Protein AF-Q8NRZ0-F1 (afdb_monomer)

Structure (mmCIF, N/CA/C/O backbone):
data_AF-Q8NRZ0-F1
#
_entry.id   AF-Q8NRZ0-F1
#
loop_
_atom_site.group_PDB
_atom_site.id
_atom_site.type_symbol
_atom_site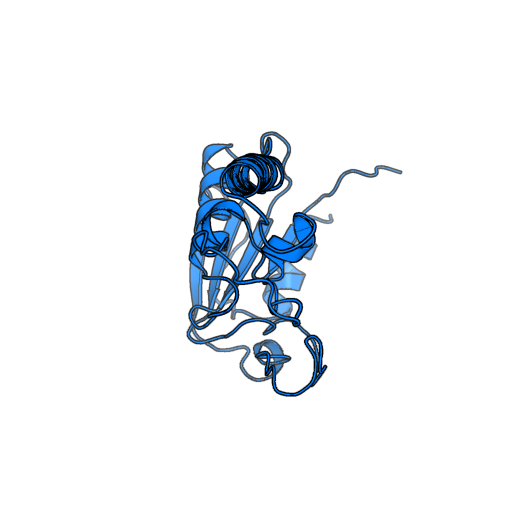.label_atom_id
_atom_site.label_alt_id
_atom_site.label_comp_id
_atom_site.label_asym_id
_atom_site.label_entity_id
_atom_site.label_seq_id
_atom_site.pdbx_PDB_ins_code
_atom_site.Cartn_x
_atom_site.Cartn_y
_atom_site.Cartn_z
_atom_site.occupancy
_atom_site.B_iso_or_equiv
_atom_site.auth_seq_id
_atom_site.auth_comp_id
_atom_site.auth_asym_id
_atom_site.auth_atom_id
_atom_site.pdbx_PDB_model_num
ATOM 1 N N . MET A 1 1 ? -30.022 -6.646 -2.803 1.00 60.62 1 MET A N 1
ATOM 2 C CA . MET A 1 1 ? -28.696 -6.758 -2.155 1.00 60.62 1 MET A CA 1
ATOM 3 C C . MET A 1 1 ? -27.798 -5.701 -2.774 1.00 60.62 1 MET A C 1
ATOM 5 O O . MET A 1 1 ? -27.914 -5.482 -3.971 1.00 60.62 1 MET A O 1
ATOM 9 N N . SER A 1 2 ? -27.004 -4.994 -1.972 1.00 84.31 2 SER A N 1
ATOM 10 C CA . SER A 1 2 ? -26.076 -3.958 -2.448 1.00 84.31 2 SER A CA 1
ATOM 11 C C . SER A 1 2 ? -24.725 -4.587 -2.794 1.00 84.31 2 SER A C 1
ATOM 13 O O . SER A 1 2 ? -24.283 -5.469 -2.063 1.00 84.31 2 SER A O 1
ATOM 15 N N . SER A 1 3 ? -24.072 -4.133 -3.866 1.00 88.81 3 SER A N 1
ATOM 16 C CA . SER A 1 3 ? -22.692 -4.502 -4.223 1.00 88.81 3 SER A CA 1
ATOM 17 C C . SER A 1 3 ? -21.653 -3.478 -3.742 1.00 88.81 3 SER A C 1
ATOM 19 O O . SER A 1 3 ? -20.486 -3.563 -4.115 1.00 88.81 3 SER A O 1
ATOM 21 N N . HIS A 1 4 ? -22.058 -2.487 -2.941 1.00 91.81 4 HIS A N 1
ATOM 22 C CA . HIS A 1 4 ? -21.137 -1.478 -2.422 1.00 91.81 4 HIS A CA 1
ATOM 23 C C . HIS A 1 4 ? -20.169 -2.074 -1.393 1.00 91.81 4 HIS A C 1
ATOM 25 O O . HIS A 1 4 ? -20.592 -2.667 -0.397 1.00 91.81 4 HIS A O 1
ATOM 31 N N . VAL A 1 5 ? -18.871 -1.845 -1.601 1.00 95.19 5 VAL A N 1
ATOM 32 C CA . VAL A 1 5 ? -17.819 -2.163 -0.627 1.00 95.19 5 VAL A CA 1
ATOM 33 C C . VAL A 1 5 ? -17.986 -1.269 0.602 1.00 95.19 5 VAL A C 1
ATOM 35 O O . VAL A 1 5 ? -18.112 -0.051 0.483 1.00 95.19 5 VAL A O 1
ATOM 38 N N . ARG A 1 6 ? -18.014 -1.873 1.795 1.00 96.50 6 ARG A N 1
ATOM 39 C CA . ARG A 1 6 ? -18.286 -1.173 3.065 1.00 96.50 6 ARG A CA 1
ATOM 40 C C . ARG A 1 6 ? -17.027 -0.715 3.797 1.00 96.50 6 ARG A C 1
ATOM 42 O O . ARG A 1 6 ? -17.090 0.273 4.515 1.00 96.50 6 ARG A O 1
ATOM 49 N N . CYS A 1 7 ? -15.922 -1.435 3.635 1.00 97.88 7 CYS A N 1
ATOM 50 C CA . CYS A 1 7 ? -14.597 -1.139 4.186 1.00 97.88 7 CYS A CA 1
ATOM 51 C C . CYS A 1 7 ? -13.547 -1.992 3.464 1.00 97.88 7 CYS A C 1
ATOM 53 O O . CYS A 1 7 ? -13.902 -2.989 2.830 1.00 97.88 7 CYS A O 1
ATOM 55 N N . VAL A 1 8 ? -12.280 -1.588 3.548 1.00 98.19 8 VAL A N 1
ATOM 56 C CA . VAL A 1 8 ? -11.140 -2.282 2.932 1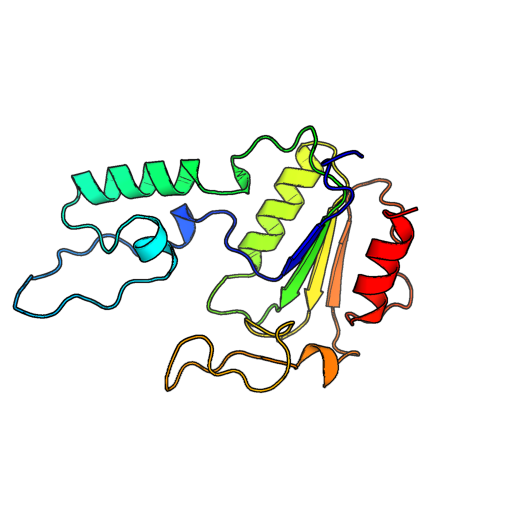.00 98.19 8 VAL A CA 1
ATOM 57 C C . VAL A 1 8 ? -10.039 -2.468 3.970 1.00 98.19 8 VAL A C 1
ATOM 59 O O . VAL A 1 8 ? -9.673 -1.514 4.655 1.00 98.19 8 VAL A O 1
ATOM 62 N N . MET A 1 9 ? -9.513 -3.688 4.066 1.00 97.75 9 MET A N 1
ATOM 63 C CA . MET A 1 9 ? -8.204 -3.943 4.661 1.00 97.75 9 MET A CA 1
ATOM 64 C C . MET A 1 9 ? -7.219 -4.148 3.506 1.00 97.75 9 MET A C 1
ATOM 66 O O . MET A 1 9 ? -7.452 -5.000 2.650 1.00 97.75 9 MET A O 1
ATOM 70 N N . GLU A 1 10 ? -6.187 -3.315 3.451 1.00 97.50 10 GLU A N 1
ATOM 71 C CA . GLU A 1 10 ? -5.148 -3.312 2.423 1.00 97.50 10 GLU A CA 1
ATOM 72 C C . GLU A 1 10 ? -3.803 -3.660 3.069 1.00 97.50 10 GLU A C 1
ATOM 74 O O . GLU A 1 10 ? -3.471 -3.150 4.143 1.00 97.50 10 GLU A O 1
ATOM 79 N N . GLY A 1 11 ? -3.056 -4.557 2.428 1.00 95.38 11 GLY A N 1
ATOM 80 C CA . GLY A 1 11 ? -1.748 -5.005 2.882 1.00 95.38 11 GLY A CA 1
ATOM 81 C C . GLY A 1 11 ? -0.713 -4.883 1.772 1.00 95.38 11 GLY A C 1
ATOM 82 O O . GLY A 1 11 ? -0.817 -5.602 0.781 1.00 95.38 11 GLY A O 1
ATOM 83 N N . TYR A 1 12 ? 0.285 -4.018 1.978 1.00 93.81 12 TYR A N 1
ATOM 84 C CA . TYR A 1 12 ? 1.519 -3.914 1.180 1.00 93.81 12 TYR A CA 1
ATOM 85 C C . TYR A 1 12 ? 1.378 -3.906 -0.358 1.00 93.81 12 TYR A C 1
ATOM 87 O O . TYR A 1 12 ? 2.221 -4.444 -1.077 1.00 93.81 12 TYR A O 1
ATOM 95 N N . GLY A 1 13 ? 0.335 -3.267 -0.889 1.00 94.38 13 GLY A N 1
ATOM 96 C CA . GLY A 1 13 ? 0.091 -3.139 -2.324 1.00 94.38 13 GLY A CA 1
ATOM 97 C C . GLY A 1 13 ? 0.871 -1.998 -3.005 1.00 94.38 13 GLY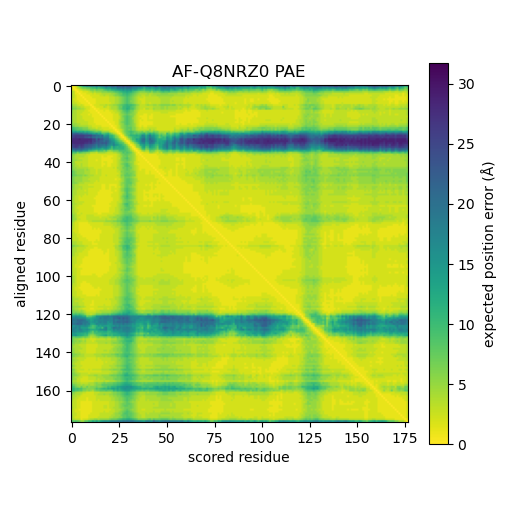 A C 1
ATOM 98 O O . GLY A 1 13 ? 1.096 -0.948 -2.398 1.00 94.38 13 GLY A O 1
ATOM 99 N N . PRO A 1 14 ? 1.245 -2.145 -4.292 1.00 97.06 14 PRO A N 1
ATOM 100 C CA . PRO A 1 14 ? 1.685 -1.040 -5.148 1.00 97.06 14 PRO A CA 1
ATOM 101 C C . PRO A 1 14 ? 0.595 0.025 -5.335 1.00 97.06 14 PRO A C 1
ATOM 103 O O . PRO A 1 14 ? -0.528 -0.299 -5.721 1.00 97.06 14 PRO A O 1
ATOM 106 N N . THR A 1 15 ? 0.911 1.304 -5.109 1.00 98.06 15 THR A N 1
ATOM 107 C CA . THR A 1 15 ? -0.080 2.401 -5.202 1.00 98.06 15 THR A CA 1
ATOM 108 C C . THR A 1 15 ? 0.323 3.510 -6.181 1.00 98.06 15 THR A C 1
ATOM 110 O O . THR A 1 15 ? -0.549 4.183 -6.725 1.00 98.06 15 THR A O 1
ATOM 113 N N . GLN A 1 16 ? 1.627 3.648 -6.427 1.00 98.12 16 GLN A N 1
ATOM 114 C CA . GLN A 1 16 ? 2.333 4.471 -7.412 1.00 98.12 16 GLN A CA 1
ATOM 115 C C . GLN A 1 16 ? 3.211 3.538 -8.262 1.00 98.12 16 GLN A C 1
ATOM 117 O O . GLN A 1 16 ? 4.434 3.483 -8.096 1.00 98.12 16 GLN A O 1
ATOM 122 N N . ILE A 1 17 ? 2.573 2.749 -9.123 1.00 97.94 17 ILE A N 1
ATOM 123 C CA . ILE A 1 17 ? 3.181 1.743 -10.003 1.00 97.94 17 ILE A CA 1
ATOM 124 C C . ILE A 1 17 ? 4.276 2.375 -10.867 1.00 97.94 17 ILE A C 1
ATOM 126 O O . ILE A 1 17 ? 5.344 1.793 -11.041 1.00 97.94 17 ILE A O 1
ATOM 130 N N . GLU A 1 18 ? 4.070 3.608 -11.332 1.00 97.31 18 GLU A N 1
ATOM 131 C CA . GLU A 1 18 ? 5.038 4.340 -12.149 1.00 97.31 18 GLU A CA 1
ATOM 132 C C . GLU A 1 18 ? 6.384 4.551 -11.440 1.00 97.31 18 GLU A C 1
ATOM 134 O O . GLU A 1 18 ? 7.414 4.679 -12.096 1.00 97.31 18 GLU A O 1
ATOM 139 N N . LYS A 1 19 ? 6.395 4.555 -10.100 1.00 96.94 19 LYS A N 1
ATOM 140 C CA . LYS A 1 19 ? 7.612 4.705 -9.287 1.00 96.94 19 LYS A CA 1
ATOM 141 C C . LYS A 1 19 ? 8.327 3.389 -9.005 1.00 96.94 19 LYS A C 1
ATOM 143 O O . LYS A 1 19 ? 9.441 3.417 -8.488 1.00 96.94 19 LYS A O 1
ATOM 148 N N . LEU A 1 20 ? 7.682 2.263 -9.287 1.00 96.06 20 LEU A N 1
ATOM 149 C CA . LEU A 1 20 ? 8.246 0.927 -9.101 1.00 96.06 20 LEU A CA 1
ATOM 150 C C . LEU A 1 20 ? 8.862 0.380 -10.391 1.00 96.06 20 LEU A C 1
ATOM 152 O O . LEU A 1 20 ? 9.626 -0.581 -10.342 1.00 96.06 20 LEU A O 1
ATOM 156 N N . LEU A 1 21 ? 8.572 1.001 -11.539 1.00 94.69 21 LEU A N 1
ATOM 157 C CA . LEU A 1 21 ? 9.184 0.602 -12.796 1.00 94.69 21 LEU A CA 1
ATOM 158 C C . LEU A 1 21 ? 10.701 0.841 -12.768 1.00 94.69 21 LEU A C 1
ATOM 160 O O . LEU A 1 21 ? 11.156 1.925 -12.386 1.00 94.69 21 LEU A O 1
ATOM 164 N N . PRO A 1 22 ? 11.507 -0.146 -13.197 1.00 92.00 22 PRO A N 1
ATOM 165 C CA . PRO A 1 22 ? 12.935 0.057 -13.345 1.00 92.00 22 PRO A CA 1
ATOM 166 C C . PRO A 1 22 ? 13.204 1.050 -14.478 1.00 92.00 22 PRO A C 1
ATOM 168 O O . PRO A 1 22 ? 12.473 1.103 -15.468 1.00 92.00 22 PRO A O 1
ATOM 171 N N . ALA A 1 23 ? 14.304 1.795 -14.364 1.00 89.75 23 ALA A N 1
ATOM 172 C CA . ALA A 1 23 ? 14.746 2.676 -15.436 1.00 89.75 23 ALA A CA 1
ATOM 173 C C . ALA A 1 23 ? 14.936 1.892 -16.744 1.00 89.75 23 ALA A C 1
ATOM 175 O O . ALA A 1 23 ? 15.491 0.787 -16.747 1.00 89.75 23 ALA A O 1
ATOM 176 N N . TYR A 1 24 ? 14.521 2.491 -17.861 1.00 87.19 24 TYR A N 1
ATOM 177 C CA . TYR A 1 24 ? 14.744 1.900 -19.172 1.00 87.19 24 TYR A CA 1
ATOM 178 C C . TYR A 1 24 ? 16.240 1.680 -19.417 1.00 87.19 24 TYR A C 1
ATOM 180 O O . TYR A 1 24 ? 17.052 2.606 -19.356 1.00 87.19 24 TYR A O 1
ATOM 188 N N . THR A 1 25 ? 16.596 0.441 -19.738 1.00 80.50 25 THR A N 1
ATOM 189 C CA . THR A 1 25 ? 17.923 0.072 -20.225 1.00 80.50 25 THR A CA 1
ATOM 190 C C . THR A 1 25 ? 17.748 -0.621 -21.566 1.00 80.50 25 THR A C 1
ATOM 192 O O . THR A 1 25 ? 16.799 -1.383 -21.753 1.00 80.50 25 THR A O 1
ATOM 195 N N . GLN A 1 26 ? 18.630 -0.342 -22.532 1.00 68.88 26 GLN A N 1
ATOM 196 C CA . GLN A 1 26 ? 18.580 -1.063 -23.801 1.00 68.88 26 GLN A CA 1
ATOM 197 C C . GLN A 1 26 ? 18.873 -2.540 -23.543 1.00 68.88 26 GLN A C 1
ATOM 199 O O . GLN A 1 26 ? 20.004 -2.926 -23.243 1.00 68.88 26 GLN A O 1
ATOM 204 N N . VAL A 1 27 ? 17.837 -3.366 -23.655 1.00 62.62 27 VAL A N 1
ATOM 205 C CA . VAL A 1 27 ? 17.975 -4.814 -23.581 1.00 62.62 27 VAL A CA 1
ATOM 206 C C . VAL A 1 27 ? 18.649 -5.268 -24.874 1.00 62.62 27 VAL A C 1
ATOM 208 O O . VAL A 1 27 ? 18.049 -5.221 -25.946 1.00 62.62 27 VAL A O 1
ATOM 211 N N . ASN A 1 28 ? 19.905 -5.713 -24.791 1.00 55.56 28 ASN A N 1
ATOM 212 C CA . ASN A 1 28 ? 20.523 -6.462 -25.882 1.00 55.56 28 ASN A CA 1
ATOM 213 C C . ASN A 1 28 ? 19.765 -7.789 -26.014 1.00 55.56 28 ASN A C 1
ATOM 215 O O . ASN A 1 28 ? 19.976 -8.709 -25.226 1.00 55.56 28 ASN A O 1
ATOM 219 N N . THR A 1 29 ? 18.868 -7.887 -26.994 1.00 54.56 29 THR A N 1
ATOM 220 C CA . THR A 1 29 ? 18.018 -9.055 -27.279 1.00 54.56 29 THR A CA 1
ATOM 221 C C . THR A 1 29 ? 18.803 -10.214 -27.909 1.00 54.56 29 THR A C 1
ATOM 223 O O . THR A 1 29 ? 18.402 -10.809 -28.905 1.00 54.56 29 THR A O 1
ATOM 226 N N . ALA A 1 30 ? 19.934 -10.584 -27.309 1.00 47.84 30 ALA A N 1
ATOM 227 C CA . ALA A 1 30 ? 20.619 -11.835 -27.595 1.00 47.84 30 ALA A CA 1
ATOM 228 C C . ALA A 1 30 ? 20.076 -12.941 -26.668 1.00 47.84 30 ALA A C 1
ATOM 230 O O . ALA A 1 30 ? 20.694 -13.306 -25.673 1.00 47.84 30 ALA A O 1
ATOM 231 N N . GLY A 1 31 ? 18.899 -13.475 -27.005 1.00 50.53 31 GLY A N 1
ATOM 232 C CA . GLY A 1 31 ? 18.538 -14.867 -26.698 1.00 50.53 31 GLY A CA 1
ATOM 233 C C . GLY A 1 31 ? 17.849 -15.210 -25.371 1.00 50.53 31 GLY A C 1
ATOM 234 O O . GLY A 1 31 ? 17.383 -16.338 -25.269 1.00 50.53 31 GLY A O 1
ATOM 235 N N . ASN A 1 32 ? 17.699 -14.298 -24.404 1.00 56.53 32 ASN A N 1
ATOM 236 C CA . ASN A 1 32 ? 16.932 -14.557 -23.174 1.00 56.53 32 ASN A CA 1
ATOM 237 C C . ASN A 1 32 ? 15.855 -13.483 -22.960 1.00 56.53 32 ASN A C 1
ATOM 239 O O . ASN A 1 32 ? 16.159 -12.295 -23.050 1.00 56.53 32 ASN A O 1
ATOM 243 N N . ASN A 1 33 ? 14.621 -13.890 -22.631 1.00 56.22 33 ASN A N 1
ATOM 244 C CA . ASN A 1 33 ? 13.641 -12.966 -22.053 1.00 56.22 33 ASN A CA 1
ATOM 245 C C . ASN A 1 33 ? 14.202 -12.496 -20.701 1.00 56.22 33 ASN A C 1
ATOM 247 O O . ASN A 1 33 ? 14.451 -13.349 -19.843 1.00 56.22 33 ASN A O 1
ATOM 251 N N . PRO A 1 34 ? 14.462 -11.192 -20.501 1.00 62.03 34 PRO A N 1
ATOM 252 C CA . PRO A 1 34 ? 14.910 -10.705 -19.205 1.00 62.03 34 PRO A CA 1
ATOM 253 C C . PRO A 1 34 ? 13.838 -11.005 -18.152 1.00 62.03 34 PRO A C 1
ATOM 255 O O . PRO A 1 34 ? 12.646 -10.974 -18.454 1.00 62.03 34 PRO A O 1
ATOM 258 N N . ALA A 1 35 ? 14.264 -11.302 -16.923 1.00 74.69 35 ALA A N 1
ATOM 259 C CA . ALA A 1 35 ? 13.340 -11.369 -15.798 1.00 74.69 35 ALA A CA 1
ATOM 260 C C . ALA A 1 35 ? 12.662 -9.999 -15.642 1.00 74.69 35 ALA A C 1
ATOM 262 O O . ALA A 1 35 ? 13.347 -8.979 -15.554 1.00 74.69 35 ALA A O 1
ATOM 263 N N . THR A 1 36 ? 11.336 -9.990 -15.661 1.00 85.19 36 THR A N 1
ATOM 264 C CA . THR A 1 36 ? 10.494 -8.807 -15.491 1.00 85.19 36 THR A CA 1
ATOM 265 C C . THR A 1 36 ? 10.116 -8.627 -14.026 1.00 85.19 36 THR A C 1
ATOM 267 O O . THR A 1 36 ? 10.096 -9.586 -13.249 1.00 85.19 36 THR A O 1
ATOM 270 N N . THR A 1 37 ? 9.841 -7.387 -13.623 1.00 89.81 37 THR A N 1
ATOM 271 C CA . THR A 1 37 ? 9.194 -7.122 -12.329 1.00 89.81 37 THR A CA 1
ATOM 272 C C . THR A 1 37 ? 7.682 -7.365 -12.433 1.00 89.81 37 THR A C 1
ATOM 274 O O . THR A 1 37 ? 7.134 -7.292 -13.538 1.00 89.81 37 THR A O 1
ATOM 277 N N . PRO A 1 38 ? 6.973 -7.601 -11.312 1.00 91.44 38 PRO A N 1
ATOM 278 C CA . PRO A 1 38 ? 5.513 -7.726 -11.321 1.00 91.44 38 PRO A CA 1
ATOM 279 C C . PRO A 1 38 ? 4.797 -6.535 -11.980 1.00 91.44 38 PRO A C 1
ATOM 281 O O . PRO A 1 38 ? 3.799 -6.709 -12.677 1.00 91.44 38 PRO A O 1
ATOM 284 N N . GLU A 1 39 ? 5.320 -5.322 -11.809 1.00 94.12 39 GLU A N 1
ATOM 285 C CA . GLU A 1 39 ? 4.778 -4.106 -12.419 1.00 94.12 39 GLU A CA 1
ATOM 286 C C . GLU A 1 39 ? 5.017 -4.071 -13.926 1.00 94.12 39 GLU A C 1
ATOM 288 O O . GLU A 1 39 ? 4.147 -3.631 -14.669 1.00 94.12 39 GLU A O 1
ATOM 293 N N . GLN A 1 40 ? 6.159 -4.568 -14.406 1.00 93.69 40 GLN A N 1
ATOM 294 C CA . GLN A 1 40 ? 6.375 -4.726 -15.843 1.00 93.69 40 GLN A CA 1
ATOM 295 C C . GLN A 1 40 ? 5.413 -5.762 -16.428 1.00 93.69 40 GLN A C 1
ATOM 297 O O . GLN A 1 40 ? 4.815 -5.505 -17.468 1.00 93.69 40 GLN A O 1
ATOM 302 N N . ASP A 1 41 ? 5.203 -6.894 -15.752 1.00 93.06 41 ASP A N 1
ATOM 303 C CA . ASP A 1 41 ? 4.260 -7.928 -16.199 1.00 93.06 41 ASP A CA 1
ATOM 304 C C . ASP A 1 41 ? 2.820 -7.409 -16.273 1.00 93.06 41 ASP A C 1
ATOM 306 O O . ASP A 1 41 ? 2.124 -7.671 -17.257 1.00 93.06 41 ASP A O 1
ATOM 310 N N . LEU A 1 42 ? 2.396 -6.601 -15.295 1.00 94.19 42 LEU A N 1
ATOM 311 C CA . LEU A 1 42 ? 1.108 -5.899 -15.328 1.00 94.19 42 LEU A CA 1
ATOM 312 C C . LEU A 1 42 ? 0.948 -5.040 -16.596 1.00 94.19 42 LEU A C 1
ATOM 314 O O . LEU A 1 42 ? -0.153 -4.926 -17.132 1.00 94.19 42 LEU A O 1
ATOM 318 N N . LEU A 1 43 ? 2.045 -4.462 -17.089 1.00 94.62 43 LEU A N 1
ATOM 319 C CA . LEU A 1 43 ? 2.091 -3.572 -18.253 1.00 94.62 43 LEU A CA 1
ATOM 320 C C . LEU A 1 43 ? 2.481 -4.289 -19.558 1.00 94.62 43 LEU A C 1
ATOM 322 O O . LEU A 1 43 ? 2.814 -3.636 -20.553 1.00 94.62 43 LEU A O 1
ATOM 326 N N . GLY A 1 44 ? 2.438 -5.625 -19.572 1.00 92.19 44 GLY A N 1
ATOM 327 C CA . GLY A 1 44 ? 2.697 -6.442 -20.760 1.00 92.19 44 GLY A CA 1
ATOM 328 C C . GLY A 1 44 ? 4.161 -6.840 -20.983 1.00 92.19 44 GLY A C 1
ATOM 329 O O . GLY A 1 44 ? 4.498 -7.288 -22.078 1.00 92.19 44 GLY A O 1
ATOM 330 N N . GLY A 1 45 ? 5.021 -6.704 -19.971 1.00 91.69 45 GLY A N 1
ATOM 331 C CA . GLY A 1 45 ? 6.424 -7.127 -19.965 1.00 91.69 45 GLY A CA 1
ATOM 332 C C . GLY A 1 45 ? 7.425 -5.965 -19.946 1.00 91.69 45 GLY A C 1
ATOM 333 O O . GLY A 1 45 ? 7.070 -4.805 -19.753 1.00 91.69 45 GLY A O 1
ATOM 334 N N . ALA A 1 46 ? 8.712 -6.266 -20.137 1.00 90.94 46 ALA A N 1
ATOM 335 C CA . ALA A 1 46 ? 9.758 -5.243 -20.186 1.00 90.94 46 ALA A CA 1
ATOM 336 C C . ALA A 1 46 ? 9.606 -4.330 -21.415 1.00 90.94 46 ALA A C 1
ATOM 338 O O . ALA A 1 46 ? 9.305 -4.799 -22.515 1.00 90.94 46 ALA A O 1
ATOM 339 N N . ALA A 1 47 ? 9.896 -3.039 -21.244 1.00 90.69 47 ALA A N 1
ATOM 340 C CA . ALA A 1 47 ? 9.916 -2.093 -22.350 1.00 90.69 47 ALA A CA 1
ATOM 341 C C . ALA A 1 47 ? 10.911 -2.514 -23.446 1.00 90.69 47 ALA A C 1
ATOM 343 O O . ALA A 1 47 ? 12.082 -2.795 -23.186 1.00 90.69 47 ALA A O 1
ATOM 344 N N . THR A 1 48 ? 10.453 -2.493 -24.693 1.00 90.50 48 THR A N 1
ATOM 345 C CA . THR A 1 48 ? 11.236 -2.910 -25.872 1.00 90.50 48 THR A CA 1
ATOM 346 C C . THR A 1 48 ? 11.916 -1.743 -26.592 1.00 90.50 48 THR A C 1
ATOM 348 O O . THR A 1 48 ? 12.863 -1.937 -27.353 1.00 90.50 48 THR A O 1
ATOM 351 N N . SER A 1 49 ? 11.472 -0.516 -26.329 1.00 91.38 49 SER A N 1
ATOM 352 C CA . SER A 1 49 ? 12.004 0.729 -26.885 1.00 91.38 49 SER A CA 1
ATOM 353 C C . SER A 1 49 ? 11.761 1.889 -25.906 1.00 91.38 49 SER A C 1
ATOM 355 O O . SER A 1 49 ? 10.922 1.747 -25.012 1.00 91.38 49 SER A O 1
ATOM 357 N N . PRO A 1 50 ? 12.437 3.045 -26.067 1.00 93.44 50 PRO A N 1
ATOM 358 C CA . PRO A 1 50 ? 12.140 4.237 -25.270 1.00 93.44 50 PRO A CA 1
ATOM 359 C C . PRO A 1 50 ? 10.677 4.689 -25.395 1.00 93.44 50 PRO A C 1
ATOM 361 O O . PRO A 1 50 ? 10.028 4.948 -24.393 1.00 93.44 50 PRO A O 1
ATOM 364 N N . GLU A 1 51 ? 10.126 4.690 -26.612 1.00 95.69 51 GLU A N 1
ATOM 365 C CA . GLU A 1 51 ? 8.723 5.057 -26.857 1.00 95.69 51 GLU A CA 1
ATOM 366 C C . GLU A 1 51 ? 7.746 4.097 -26.160 1.00 95.69 51 GLU A C 1
ATOM 368 O O . GLU A 1 51 ? 6.751 4.512 -25.572 1.00 95.69 51 GLU A O 1
ATOM 373 N N . ASN A 1 52 ? 8.041 2.793 -26.171 1.00 94.06 52 ASN A N 1
ATOM 374 C CA . ASN A 1 52 ? 7.236 1.818 -25.445 1.00 94.06 52 ASN A CA 1
ATOM 375 C C . ASN A 1 52 ? 7.333 2.013 -23.923 1.00 94.06 52 ASN A C 1
ATOM 377 O O . ASN A 1 52 ? 6.321 1.849 -23.247 1.00 94.06 52 ASN A O 1
ATOM 381 N N . TYR A 1 53 ? 8.500 2.398 -23.398 1.00 95.00 53 TYR A N 1
ATOM 382 C CA . TYR A 1 53 ? 8.663 2.741 -21.985 1.00 95.00 53 TYR A CA 1
ATOM 383 C C . TYR A 1 53 ? 7.832 3.970 -21.590 1.00 95.00 53 TYR A C 1
ATOM 385 O O . TYR A 1 53 ? 7.160 3.937 -20.563 1.00 95.00 53 TYR A O 1
ATOM 393 N N . ASP A 1 54 ? 7.794 5.010 -22.427 1.00 96.44 54 ASP A N 1
ATOM 394 C CA . ASP A 1 54 ? 6.956 6.192 -22.187 1.00 96.44 54 ASP A CA 1
ATOM 395 C C . ASP A 1 54 ? 5.461 5.824 -22.133 1.00 96.44 54 ASP A C 1
ATOM 397 O O . ASP A 1 54 ? 4.733 6.276 -21.246 1.00 96.44 54 ASP A O 1
ATOM 401 N N . HIS A 1 55 ? 4.999 4.935 -23.020 1.00 96.44 55 HIS A N 1
ATOM 402 C CA . HIS A 1 55 ? 3.634 4.401 -22.947 1.00 96.44 55 HIS A CA 1
ATOM 403 C C . HIS A 1 55 ? 3.389 3.582 -21.673 1.00 96.44 55 HIS A C 1
ATOM 405 O O . HIS A 1 55 ? 2.336 3.721 -21.054 1.00 96.44 55 HIS A O 1
ATOM 411 N N . GLN A 1 56 ? 4.349 2.755 -21.251 1.00 96.62 56 GLN A N 1
ATOM 412 C CA . GLN A 1 56 ? 4.238 2.000 -20.002 1.00 96.62 56 GLN A CA 1
ATOM 413 C C . GLN A 1 56 ? 4.170 2.916 -18.780 1.00 96.62 56 GLN A C 1
ATOM 415 O O . GLN A 1 56 ? 3.371 2.651 -17.888 1.00 96.62 56 GLN A O 1
ATOM 420 N N . LEU A 1 57 ? 4.929 4.015 -18.749 1.00 97.69 57 LEU A N 1
ATOM 421 C CA . LEU A 1 57 ? 4.817 5.019 -17.690 1.00 97.69 57 LEU A CA 1
ATOM 422 C C . LEU A 1 57 ? 3.406 5.612 -17.626 1.00 97.69 57 LEU A C 1
ATOM 424 O O . LEU A 1 57 ? 2.847 5.727 -16.537 1.00 97.69 57 LEU A O 1
ATOM 428 N N . GLN A 1 58 ? 2.807 5.936 -18.775 1.00 97.75 58 GLN A N 1
ATOM 429 C CA . GLN A 1 58 ? 1.432 6.435 -18.809 1.00 97.75 58 GLN A CA 1
ATOM 430 C C . GLN A 1 58 ? 0.436 5.384 -18.303 1.00 97.75 58 GLN A C 1
ATOM 432 O O . GLN A 1 58 ? -0.395 5.690 -17.453 1.00 97.75 58 GLN A O 1
ATOM 437 N N . TYR A 1 59 ? 0.550 4.134 -18.755 1.00 97.75 59 TYR A N 1
ATOM 438 C CA . TYR A 1 59 ? -0.314 3.051 -18.278 1.00 97.75 59 TYR A CA 1
ATOM 439 C C . TYR A 1 59 ? -0.131 2.762 -16.788 1.00 97.75 59 TYR A C 1
ATOM 441 O O . TYR A 1 59 ? -1.104 2.461 -16.102 1.00 97.75 59 TYR A O 1
ATOM 449 N N . ALA A 1 60 ? 1.090 2.885 -16.269 1.00 98.00 60 ALA A N 1
ATOM 450 C CA . ALA A 1 60 ? 1.366 2.750 -14.848 1.00 98.00 60 ALA A CA 1
ATOM 451 C C . ALA A 1 60 ? 0.655 3.843 -14.042 1.00 98.00 60 ALA A C 1
ATOM 453 O O . ALA A 1 60 ? -0.003 3.531 -13.055 1.00 98.00 60 ALA A O 1
ATOM 454 N N . VAL A 1 61 ? 0.715 5.100 -14.495 1.00 98.19 61 VAL A N 1
ATOM 455 C CA . VAL A 1 61 ? -0.043 6.210 -13.894 1.00 98.19 61 VAL A CA 1
ATOM 456 C C . VAL A 1 61 ? -1.548 5.932 -13.945 1.00 98.19 61 VAL A C 1
ATOM 458 O O . VAL A 1 61 ? -2.231 6.077 -12.933 1.00 98.19 61 VAL A O 1
ATOM 461 N N . ASP A 1 62 ? -2.067 5.474 -15.084 1.00 97.31 62 ASP A N 1
ATOM 462 C CA . ASP A 1 62 ? -3.494 5.177 -15.245 1.00 97.31 62 ASP A CA 1
ATOM 463 C C . ASP A 1 62 ? -3.956 4.014 -14.350 1.00 97.31 62 ASP A C 1
ATOM 465 O O . ASP A 1 62 ? -5.104 3.997 -13.901 1.00 97.31 62 ASP A O 1
ATOM 469 N N . ALA A 1 63 ? -3.073 3.051 -14.068 1.00 96.94 63 ALA A N 1
ATOM 470 C CA . ALA A 1 63 ? -3.340 1.901 -13.206 1.00 96.94 63 ALA A CA 1
ATOM 471 C C . ALA A 1 63 ? -3.115 2.187 -11.710 1.00 96.94 63 ALA A C 1
ATOM 473 O O . ALA A 1 63 ? -3.631 1.456 -10.863 1.00 96.94 63 ALA A O 1
ATOM 474 N N . SER A 1 64 ? -2.359 3.231 -11.365 1.00 98.44 64 SER A N 1
ATOM 475 C CA . SER A 1 64 ? -1.956 3.543 -9.992 1.00 98.44 64 SER A CA 1
ATOM 476 C C . SER A 1 64 ? -3.139 3.970 -9.110 1.00 98.44 64 SER A C 1
ATOM 478 O O . SER A 1 64 ? -3.805 4.969 -9.410 1.00 98.44 64 SER A O 1
ATOM 480 N N . PRO A 1 65 ? -3.388 3.276 -7.978 1.00 97.75 65 PRO A N 1
ATOM 481 C CA . PRO A 1 65 ? -4.430 3.623 -7.011 1.00 97.75 65 PRO A CA 1
ATOM 482 C C . PRO A 1 65 ? -4.433 5.080 -6.534 1.00 97.75 65 PRO A C 1
ATOM 484 O O . PRO A 1 65 ? -5.510 5.642 -6.330 1.00 97.75 65 PRO A O 1
ATOM 487 N N . VAL A 1 66 ? -3.264 5.714 -6.371 1.00 98.31 66 VAL A N 1
ATOM 488 C CA . VAL A 1 66 ? -3.199 7.110 -5.894 1.00 98.31 66 VAL A CA 1
ATOM 489 C C . VAL A 1 66 ? -3.743 8.130 -6.897 1.00 98.31 66 VAL A C 1
ATOM 491 O O . VAL A 1 66 ? -4.038 9.254 -6.511 1.00 98.31 66 VAL A O 1
ATOM 494 N N . HIS A 1 67 ? -3.897 7.757 -8.169 1.00 98.06 67 HIS A N 1
ATOM 495 C CA . HIS A 1 67 ? -4.433 8.647 -9.205 1.00 98.06 67 HIS A CA 1
ATOM 496 C C . HIS A 1 67 ? -5.933 8.419 -9.444 1.00 98.06 67 HIS A C 1
ATOM 498 O O . HIS A 1 67 ? -6.573 9.170 -10.180 1.00 98.06 67 HIS A O 1
ATOM 504 N N . GLN A 1 68 ? -6.529 7.420 -8.783 1.00 96.88 68 GLN A N 1
ATOM 505 C CA . GLN A 1 68 ? -7.947 7.093 -8.926 1.00 96.88 68 GLN A CA 1
ATOM 506 C C . GLN A 1 68 ? -8.834 7.986 -8.055 1.00 96.88 68 GLN A C 1
ATOM 508 O O . GLN A 1 68 ? -8.442 8.457 -6.984 1.00 96.88 68 GLN A O 1
ATOM 513 N N . ASN A 1 69 ? -10.085 8.180 -8.480 1.00 96.50 69 ASN A N 1
ATOM 514 C CA . ASN A 1 69 ? -11.055 8.960 -7.717 1.00 96.50 69 ASN A CA 1
ATOM 515 C C . ASN A 1 69 ? -11.386 8.294 -6.368 1.00 96.50 69 ASN A C 1
ATOM 517 O O . ASN A 1 69 ? -12.047 7.257 -6.316 1.00 96.50 69 ASN A O 1
ATOM 521 N N . ALA A 1 70 ? -11.005 8.950 -5.273 1.00 96.62 70 ALA A N 1
ATOM 522 C CA . ALA A 1 70 ? -11.250 8.476 -3.916 1.00 96.62 70 ALA A CA 1
ATOM 523 C C . ALA A 1 70 ? -12.523 9.049 -3.263 1.00 96.62 70 ALA A C 1
ATOM 525 O O . ALA A 1 70 ? -12.820 8.702 -2.124 1.00 96.62 70 ALA A O 1
ATOM 526 N N . ALA A 1 71 ? -13.319 9.887 -3.941 1.00 95.06 71 ALA A N 1
ATOM 527 C CA . ALA A 1 71 ? -14.448 10.604 -3.324 1.00 95.06 71 ALA A CA 1
ATOM 528 C C . ALA A 1 71 ? -15.472 9.692 -2.618 1.00 95.06 71 ALA A C 1
ATOM 530 O O . ALA A 1 71 ? -16.103 10.091 -1.637 1.00 95.06 71 ALA A O 1
ATOM 531 N N . GLN A 1 72 ? -15.628 8.458 -3.103 1.00 94.31 72 GLN A N 1
ATOM 532 C CA . GLN A 1 72 ? -16.530 7.450 -2.540 1.00 94.31 72 GLN A CA 1
ATOM 533 C C . GLN A 1 72 ? -15.795 6.267 -1.901 1.00 94.31 72 GLN A C 1
ATOM 535 O O . GLN A 1 72 ? -16.434 5.268 -1.573 1.00 94.31 72 GLN A O 1
ATOM 540 N N . ALA A 1 73 ? -14.476 6.358 -1.704 1.00 96.94 73 ALA A N 1
ATOM 541 C CA . ALA A 1 73 ? -13.716 5.265 -1.115 1.00 96.94 73 ALA A CA 1
ATOM 542 C C . ALA A 1 73 ? -14.285 4.928 0.277 1.00 96.94 73 ALA A C 1
ATOM 544 O O . ALA A 1 73 ? -14.557 5.843 1.066 1.00 96.94 73 ALA A O 1
ATOM 545 N N . PRO A 1 74 ? -14.522 3.649 0.601 1.00 97.38 74 PRO A N 1
ATOM 546 C CA . PRO A 1 74 ? -14.961 3.268 1.939 1.00 97.38 74 PRO A CA 1
ATOM 547 C C . PRO A 1 74 ? -13.849 3.558 2.967 1.00 97.38 74 PRO A C 1
ATOM 549 O O . PRO A 1 74 ? -12.785 4.044 2.596 1.00 97.38 74 PRO A O 1
ATOM 552 N N . PRO A 1 75 ? -14.055 3.296 4.263 1.00 98.38 75 PRO A N 1
ATOM 553 C CA . PRO A 1 75 ? -12.973 3.342 5.241 1.00 98.38 75 PRO A CA 1
ATOM 554 C C . PRO A 1 75 ? -11.878 2.317 4.913 1.00 98.38 75 PRO A C 1
ATOM 556 O O . PRO A 1 75 ? -12.197 1.183 4.540 1.00 98.38 75 PRO A O 1
ATOM 559 N N . PHE A 1 76 ? -10.611 2.710 5.069 1.00 98.69 76 PHE A N 1
ATOM 560 C CA . PHE A 1 76 ? -9.438 1.851 4.860 1.00 98.69 76 PHE A CA 1
ATOM 561 C C . PHE A 1 76 ? -8.677 1.607 6.165 1.00 98.69 76 PHE A C 1
ATOM 563 O O . PHE A 1 76 ? -8.381 2.551 6.903 1.00 98.69 76 PHE A O 1
ATOM 570 N N . LEU A 1 77 ? -8.291 0.352 6.386 1.00 98.75 77 LEU A N 1
ATOM 571 C CA . LEU A 1 77 ? -7.183 -0.042 7.249 1.00 98.75 77 LEU A CA 1
ATOM 572 C C . LEU A 1 77 ? -6.040 -0.509 6.347 1.00 98.75 77 LEU A C 1
ATOM 574 O O . LEU A 1 77 ? -6.190 -1.492 5.629 1.00 98.75 77 LEU A O 1
ATOM 578 N N . ILE A 1 78 ? -4.918 0.196 6.384 1.00 98.75 78 ILE A N 1
ATOM 579 C CA . ILE A 1 78 ? -3.716 -0.104 5.613 1.00 98.75 78 ILE A CA 1
ATOM 580 C C . ILE A 1 78 ? -2.656 -0.625 6.579 1.00 98.75 78 ILE A C 1
ATOM 582 O O . ILE A 1 78 ? -2.331 0.065 7.547 1.00 98.75 78 ILE A O 1
ATOM 586 N N . MET A 1 79 ? -2.111 -1.815 6.332 1.00 98.56 79 MET A N 1
ATOM 587 C CA . MET A 1 79 ? -1.040 -2.404 7.144 1.00 98.56 79 MET A CA 1
ATOM 588 C C . MET A 1 79 ? 0.179 -2.710 6.274 1.00 98.56 79 MET A C 1
ATOM 590 O O . MET A 1 79 ? 0.073 -3.411 5.272 1.00 98.56 79 MET A O 1
ATOM 594 N N . HIS A 1 80 ? 1.351 -2.216 6.669 1.00 98.62 80 HIS A N 1
ATOM 595 C CA . HIS A 1 80 ? 2.591 -2.406 5.913 1.00 98.62 80 HIS A CA 1
ATOM 596 C C . HIS A 1 80 ? 3.773 -2.623 6.863 1.00 98.62 80 HIS A C 1
ATOM 598 O O . HIS A 1 80 ? 3.855 -1.992 7.914 1.00 98.62 80 HIS A O 1
ATOM 604 N N . GLY A 1 81 ? 4.701 -3.509 6.513 1.00 98.31 81 GLY A N 1
ATOM 605 C CA . GLY A 1 81 ? 5.937 -3.706 7.260 1.00 98.31 81 GLY A CA 1
ATOM 606 C C . GLY A 1 81 ? 7.033 -2.724 6.837 1.00 98.31 81 GLY A C 1
ATOM 607 O O . GLY A 1 81 ? 7.266 -2.514 5.652 1.00 98.31 81 GLY A O 1
ATOM 608 N N . THR A 1 82 ? 7.750 -2.119 7.784 1.00 98.44 82 THR A N 1
ATOM 609 C CA . THR A 1 82 ? 8.826 -1.161 7.453 1.00 98.44 82 THR A CA 1
ATOM 610 C C . THR A 1 82 ? 10.079 -1.822 6.870 1.00 98.44 82 THR A C 1
ATOM 612 O O . THR A 1 82 ? 10.975 -1.130 6.392 1.00 98.44 82 THR A O 1
ATOM 615 N N . GLY A 1 83 ? 10.160 -3.153 6.925 1.00 97.62 83 GLY A N 1
ATOM 616 C CA . GLY A 1 83 ? 11.222 -3.958 6.331 1.00 97.62 83 GLY A CA 1
ATOM 617 C C . GLY A 1 83 ? 10.895 -4.484 4.931 1.00 97.62 83 GLY A C 1
ATOM 618 O O . GLY A 1 83 ? 11.690 -5.262 4.400 1.00 97.62 83 GLY A O 1
ATOM 619 N N . ASP A 1 84 ? 9.756 -4.108 4.339 1.00 97.19 84 ASP A N 1
ATOM 620 C CA . ASP A 1 84 ? 9.392 -4.521 2.986 1.00 97.19 84 ASP A CA 1
ATOM 621 C C . ASP A 1 84 ? 10.355 -3.909 1.953 1.00 97.19 84 ASP A C 1
ATOM 623 O O . ASP A 1 84 ? 10.542 -2.695 1.865 1.00 97.19 84 ASP A O 1
ATOM 627 N N . ARG A 1 85 ? 11.022 -4.787 1.197 1.00 93.06 85 ARG A N 1
ATOM 628 C CA . ARG A 1 85 ? 11.975 -4.431 0.135 1.00 93.06 85 ARG A CA 1
ATOM 629 C C . ARG A 1 85 ? 11.452 -4.742 -1.263 1.00 93.06 85 ARG A C 1
ATOM 631 O O . ARG A 1 85 ? 12.158 -4.463 -2.227 1.00 93.06 85 ARG A O 1
ATOM 638 N N . MET A 1 86 ? 10.280 -5.365 -1.369 1.00 92.88 86 MET A N 1
ATOM 639 C CA . MET A 1 86 ? 9.630 -5.649 -2.647 1.00 92.88 86 MET A CA 1
ATOM 640 C C . MET A 1 86 ? 8.658 -4.531 -2.998 1.00 92.88 86 MET A C 1
ATOM 642 O O . MET A 1 86 ? 8.727 -4.001 -4.101 1.00 92.88 86 MET A O 1
ATOM 646 N N . VAL A 1 87 ? 7.845 -4.100 -2.035 1.00 96.06 87 VAL A N 1
ATOM 647 C CA . VAL A 1 87 ? 6.995 -2.917 -2.164 1.00 96.06 87 VAL A CA 1
ATOM 648 C C . VAL A 1 87 ? 7.354 -1.964 -1.026 1.00 96.06 87 VAL A C 1
ATOM 650 O O . VAL A 1 87 ? 7.093 -2.282 0.125 1.00 96.06 87 VAL A O 1
ATOM 653 N N . PRO A 1 88 ? 7.976 -0.805 -1.291 1.00 97.31 88 PRO A N 1
ATOM 654 C CA . PRO A 1 88 ? 8.354 0.108 -0.217 1.00 97.31 88 PRO A CA 1
ATOM 655 C C . PRO A 1 88 ? 7.128 0.645 0.554 1.00 97.31 88 PRO A C 1
ATOM 657 O O . PRO A 1 88 ? 6.114 0.979 -0.075 1.00 97.31 88 PRO A O 1
ATOM 660 N N . PRO A 1 89 ? 7.198 0.809 1.891 1.00 98.38 89 PRO A N 1
ATOM 661 C CA . PRO A 1 89 ? 6.079 1.287 2.715 1.00 98.38 89 PRO A CA 1
ATOM 662 C C . PRO A 1 89 ? 5.588 2.697 2.347 1.00 98.38 89 PRO A C 1
ATOM 664 O O . PRO A 1 89 ? 4.455 3.074 2.665 1.00 98.38 89 PRO A O 1
ATOM 667 N N . GLU A 1 90 ? 6.390 3.474 1.617 1.00 98.38 90 GLU A N 1
ATOM 668 C CA . GLU A 1 90 ? 6.008 4.760 1.033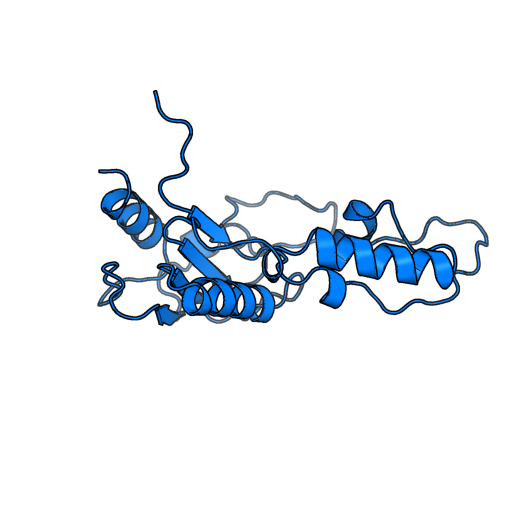 1.00 98.38 90 GLU A CA 1
ATOM 669 C C . GLU A 1 90 ? 4.798 4.644 0.091 1.00 98.38 90 GLU A C 1
ATOM 671 O O . GLU A 1 90 ? 4.051 5.610 -0.068 1.00 98.38 90 GLU A O 1
ATOM 676 N N . GLN A 1 91 ? 4.563 3.467 -0.498 1.00 98.62 91 GLN A N 1
ATOM 677 C CA . GLN A 1 91 ? 3.373 3.171 -1.300 1.00 98.62 91 GLN A CA 1
ATOM 678 C C . GLN A 1 91 ? 2.100 3.253 -0.439 1.00 98.62 91 GLN A C 1
ATOM 680 O O . GLN A 1 91 ? 1.161 3.988 -0.762 1.00 98.62 91 GLN A O 1
ATOM 685 N N . SER A 1 92 ? 2.084 2.594 0.720 1.00 98.69 92 SER A N 1
ATOM 686 C CA . SER A 1 92 ? 0.956 2.677 1.656 1.00 98.69 92 SER A CA 1
ATOM 687 C C . SER A 1 92 ? 0.806 4.072 2.270 1.00 98.69 92 SER A C 1
ATOM 689 O O . SER A 1 92 ? -0.317 4.551 2.439 1.00 98.69 92 SER A O 1
ATOM 691 N N . ALA A 1 93 ? 1.914 4.771 2.544 1.00 98.69 93 ALA A N 1
ATOM 692 C CA . ALA A 1 93 ? 1.871 6.155 3.024 1.00 98.69 93 ALA A CA 1
ATOM 693 C C . ALA A 1 93 ? 1.257 7.121 1.993 1.00 98.69 93 ALA A C 1
ATOM 695 O O . ALA A 1 93 ? 0.469 8.005 2.353 1.00 98.69 93 ALA A O 1
ATOM 696 N N . ALA A 1 94 ? 1.567 6.937 0.707 1.00 98.69 94 ALA A N 1
ATOM 697 C CA . ALA A 1 94 ? 0.986 7.725 -0.374 1.00 98.69 94 ALA A CA 1
ATOM 698 C C . ALA A 1 94 ? -0.522 7.471 -0.525 1.00 98.69 94 ALA A C 1
ATOM 700 O O . ALA A 1 94 ? -1.290 8.428 -0.626 1.00 98.69 94 ALA A O 1
ATOM 701 N N . LEU A 1 95 ? -0.967 6.210 -0.450 1.00 98.81 95 LEU A N 1
ATOM 702 C CA . LEU A 1 95 ? -2.396 5.875 -0.488 1.00 98.81 95 LEU A CA 1
ATOM 703 C C . LEU A 1 95 ? -3.154 6.439 0.717 1.00 98.81 95 LEU A C 1
ATOM 705 O O . LEU A 1 95 ? -4.229 7.014 0.545 1.00 98.81 95 LEU A O 1
ATOM 709 N N . HIS A 1 96 ? -2.588 6.333 1.922 1.00 98.81 96 HIS A N 1
ATOM 710 C CA . HIS A 1 96 ? -3.157 6.962 3.113 1.00 98.81 96 HIS A CA 1
ATOM 711 C C . HIS A 1 96 ? -3.348 8.468 2.905 1.00 98.81 96 HIS A C 1
ATOM 713 O O . HIS A 1 96 ? -4.444 8.989 3.109 1.00 98.81 96 HIS A O 1
ATOM 719 N N . THR A 1 97 ? -2.303 9.153 2.433 1.00 98.75 97 THR A N 1
ATOM 720 C CA . THR A 1 97 ? -2.332 10.598 2.175 1.00 98.75 97 THR A CA 1
ATOM 721 C C . THR A 1 97 ? -3.407 10.963 1.152 1.00 98.75 97 THR A C 1
ATOM 723 O O . THR A 1 97 ? -4.203 11.865 1.408 1.00 98.75 97 THR A O 1
ATOM 726 N N . HIS A 1 98 ? -3.479 10.235 0.035 1.00 98.69 98 HIS A N 1
ATOM 727 C CA . HIS A 1 98 ? -4.488 10.433 -1.011 1.00 98.69 98 HIS A CA 1
ATOM 728 C C . HIS A 1 98 ? -5.919 10.307 -0.472 1.00 98.69 98 HIS A C 1
ATOM 730 O O . HIS A 1 98 ? -6.753 11.194 -0.663 1.00 98.69 98 HIS A O 1
ATOM 736 N N . LEU A 1 99 ? -6.198 9.241 0.286 1.00 98.69 99 LEU A N 1
ATOM 737 C CA . LEU A 1 99 ? -7.510 9.011 0.899 1.00 98.69 99 LEU A CA 1
ATOM 738 C C . LEU A 1 99 ? -7.881 10.122 1.892 1.00 98.69 99 LEU A C 1
ATOM 740 O O . LEU A 1 99 ? -9.007 10.623 1.864 1.00 98.69 99 LEU A O 1
ATOM 744 N N . VAL A 1 100 ? -6.939 10.535 2.745 1.00 98.62 100 VAL A N 1
ATOM 745 C CA . VAL A 1 100 ? -7.144 11.616 3.723 1.00 98.62 100 VAL A CA 1
ATOM 746 C C . VAL A 1 100 ? -7.423 12.945 3.020 1.00 98.62 100 VAL A C 1
ATOM 748 O O . VAL A 1 100 ? -8.353 13.653 3.405 1.00 98.62 100 VAL A O 1
ATOM 751 N N . GLN A 1 101 ? -6.668 13.277 1.969 1.00 98.19 101 GLN A N 1
ATOM 752 C CA . GLN A 1 101 ? -6.866 14.499 1.181 1.00 98.19 101 GLN A CA 1
ATOM 753 C C . GLN A 1 101 ? -8.223 14.520 0.466 1.00 98.19 101 GLN A C 1
ATOM 755 O O . GLN A 1 101 ? -8.840 15.577 0.349 1.00 98.19 101 GLN A O 1
ATOM 760 N N . ALA A 1 102 ? -8.738 13.355 0.068 1.00 97.94 102 ALA A N 1
ATOM 761 C CA . ALA A 1 102 ? -10.092 13.193 -0.456 1.00 97.94 102 ALA A CA 1
ATOM 762 C C . ALA A 1 102 ? -11.192 13.207 0.632 1.00 97.94 102 ALA A C 1
ATOM 764 O O . ALA A 1 102 ? -12.364 12.957 0.337 1.00 97.94 102 ALA A O 1
ATOM 765 N N . GLY A 1 103 ? -10.840 13.472 1.896 1.00 97.88 103 GLY A N 1
ATOM 766 C CA . GLY A 1 103 ? -11.771 13.524 3.025 1.00 97.88 103 GLY A CA 1
ATOM 767 C C . GLY A 1 103 ? -12.300 12.154 3.454 1.00 97.88 103 GLY A C 1
ATOM 768 O O . GLY A 1 103 ? -13.382 12.065 4.037 1.00 97.88 103 GLY A O 1
ATOM 769 N N . ARG A 1 104 ? -11.585 11.072 3.126 1.00 97.94 104 ARG A N 1
ATOM 770 C CA . ARG A 1 104 ? -11.995 9.696 3.429 1.00 97.94 104 ARG A CA 1
ATOM 771 C C . ARG A 1 104 ? -11.328 9.184 4.698 1.00 97.94 104 ARG A C 1
ATOM 773 O O . ARG A 1 104 ? -10.259 9.638 5.101 1.00 97.94 104 ARG A O 1
ATOM 780 N N . GLN A 1 105 ? -11.977 8.204 5.321 1.00 98.31 105 GLN A N 1
ATOM 781 C CA . GLN A 1 105 ? -11.454 7.550 6.514 1.00 98.31 105 GLN A CA 1
ATOM 782 C C . GLN A 1 105 ? -10.326 6.592 6.135 1.00 98.31 105 GLN A C 1
ATOM 784 O O . GLN A 1 105 ? -10.529 5.654 5.366 1.00 98.31 105 GLN A O 1
ATOM 789 N N . SER A 1 106 ? -9.146 6.807 6.702 1.00 98.62 106 SER A N 1
ATOM 790 C CA . SER A 1 106 ? -7.995 5.930 6.507 1.00 98.62 106 SER A CA 1
ATOM 791 C C . SER A 1 106 ? -7.216 5.804 7.810 1.00 98.62 106 SER A C 1
ATOM 793 O O . SER A 1 106 ? -7.051 6.784 8.540 1.00 98.62 106 SER A O 1
ATOM 795 N N . THR A 1 107 ? -6.775 4.590 8.116 1.00 98.75 107 THR A N 1
ATOM 796 C CA . THR A 1 107 ? -5.811 4.274 9.171 1.00 98.75 107 THR A CA 1
ATOM 797 C C . THR A 1 107 ? -4.629 3.568 8.525 1.00 98.75 107 THR A C 1
ATOM 799 O O . THR A 1 107 ? -4.821 2.543 7.882 1.00 98.75 107 THR A O 1
ATOM 802 N N . LEU A 1 108 ? -3.428 4.113 8.691 1.00 98.75 108 LEU A N 1
ATOM 803 C CA . LEU A 1 108 ? -2.166 3.511 8.272 1.00 98.75 108 LEU A CA 1
ATOM 804 C C . LEU A 1 108 ? -1.452 2.946 9.496 1.00 98.75 108 LEU A C 1
ATOM 806 O O . LEU A 1 108 ? -1.243 3.676 10.459 1.00 98.75 108 LEU A O 1
ATOM 810 N N . VAL A 1 109 ? -1.054 1.680 9.433 1.00 98.56 109 VAL A N 1
ATOM 811 C CA . VAL A 1 109 ? -0.286 0.959 10.453 1.00 98.56 109 VAL A CA 1
ATOM 812 C C . VAL A 1 109 ? 1.013 0.473 9.818 1.00 98.56 109 VAL A C 1
ATOM 814 O O . VAL A 1 109 ? 0.994 -0.321 8.879 1.00 98.56 109 VAL A O 1
ATOM 817 N N . LEU A 1 110 ? 2.144 0.953 10.333 1.00 98.56 110 LEU A N 1
ATOM 818 C CA . LEU A 1 110 ? 3.483 0.566 9.895 1.00 98.56 110 LEU A CA 1
ATOM 819 C C . LEU A 1 110 ? 4.151 -0.293 10.970 1.00 98.56 110 LEU A C 1
ATOM 821 O O . LEU A 1 110 ? 4.478 0.223 12.040 1.00 98.56 110 LEU A O 1
ATOM 825 N N . ILE A 1 111 ? 4.343 -1.581 10.687 1.00 98.44 111 ILE A N 1
ATOM 826 C CA . ILE A 1 111 ? 4.851 -2.589 11.629 1.00 98.44 111 ILE A CA 1
ATOM 827 C C . ILE A 1 111 ? 6.369 -2.691 11.503 1.00 98.44 111 ILE A C 1
ATOM 829 O O . ILE A 1 111 ? 6.903 -2.859 10.405 1.00 98.44 111 ILE A O 1
ATOM 833 N N . GLU A 1 112 ? 7.077 -2.585 12.622 1.00 98.44 112 GLU A N 1
ATOM 834 C CA . GLU A 1 112 ? 8.533 -2.496 12.638 1.00 98.44 112 GLU A CA 1
ATOM 835 C C . GLU A 1 112 ? 9.206 -3.777 12.113 1.00 98.44 112 GLU A C 1
ATOM 837 O O . GLU A 1 112 ? 9.024 -4.870 12.641 1.00 98.44 112 GLU A O 1
ATOM 842 N N . GLY A 1 113 ? 10.021 -3.643 11.063 1.00 97.94 113 GLY A N 1
ATOM 843 C CA . GLY A 1 113 ? 10.909 -4.700 10.575 1.00 97.94 113 GLY A CA 1
ATOM 844 C C . GLY A 1 113 ? 10.227 -5.863 9.851 1.00 97.94 113 GLY A C 1
ATOM 845 O O . GLY A 1 113 ? 10.920 -6.803 9.459 1.00 97.94 113 GLY A O 1
ATOM 846 N N . PHE A 1 114 ? 8.906 -5.824 9.667 1.00 97.44 114 PHE A N 1
ATOM 847 C CA . PHE A 1 114 ? 8.167 -6.822 8.889 1.00 97.44 114 PHE A CA 1
ATOM 848 C C . PHE A 1 114 ? 8.445 -6.646 7.393 1.00 97.44 114 PHE A C 1
ATOM 850 O O . PHE A 1 114 ? 8.504 -5.515 6.911 1.00 97.44 114 PHE A O 1
ATOM 857 N N . GLY A 1 115 ? 8.648 -7.751 6.677 1.00 95.81 115 GLY A N 1
ATOM 858 C CA . GLY A 1 115 ? 8.841 -7.781 5.225 1.00 95.81 115 GLY A CA 1
ATOM 859 C C . GLY A 1 115 ? 7.551 -8.073 4.453 1.00 95.81 115 GLY A C 1
ATOM 860 O O . GLY A 1 115 ? 6.493 -8.272 5.043 1.00 95.81 115 GLY A O 1
ATOM 861 N N . HIS A 1 116 ? 7.639 -8.132 3.123 1.00 95.06 116 HIS A N 1
ATOM 862 C CA . HIS A 1 116 ? 6.494 -8.426 2.255 1.00 95.06 116 HIS A CA 1
ATOM 863 C C . HIS A 1 116 ? 5.860 -9.787 2.558 1.00 95.06 116 HIS A C 1
ATOM 865 O O . HIS A 1 116 ? 6.573 -10.759 2.821 1.00 95.06 116 HIS A O 1
ATOM 871 N N . GLY A 1 117 ? 4.537 -9.888 2.439 1.00 92.81 117 GLY A N 1
ATOM 872 C CA . GLY A 1 117 ? 3.819 -11.149 2.638 1.00 92.81 117 GLY A CA 1
ATOM 873 C C . GLY A 1 117 ? 3.524 -11.483 4.101 1.00 92.81 117 GLY A C 1
ATOM 874 O O . GLY A 1 117 ? 3.004 -12.555 4.378 1.00 92.81 117 GLY A O 1
ATOM 875 N N . PHE A 1 118 ? 3.802 -10.591 5.060 1.00 94.38 118 PHE A N 1
ATOM 876 C CA . PHE A 1 118 ? 3.622 -10.892 6.489 1.00 94.38 118 PHE A CA 1
ATOM 877 C C . PHE A 1 118 ? 2.187 -11.261 6.913 1.00 94.38 118 PHE A C 1
ATOM 879 O O . PHE A 1 118 ? 2.018 -11.876 7.971 1.00 94.38 118 PHE A O 1
ATOM 886 N N . LEU A 1 119 ? 1.169 -10.893 6.116 1.00 92.25 119 LEU A N 1
ATOM 887 C CA . LEU A 1 119 ? -0.238 -11.279 6.324 1.00 92.25 119 LEU A CA 1
ATOM 888 C C . LEU A 1 119 ? -0.565 -12.652 5.728 1.00 92.25 119 LEU A C 1
ATOM 890 O O . LEU A 1 119 ? -1.587 -13.239 6.079 1.00 92.25 119 LEU A O 1
ATOM 894 N N . ASN A 1 120 ? 0.258 -13.159 4.809 1.00 89.31 120 ASN A N 1
ATOM 895 C CA . ASN A 1 120 ? -0.019 -14.408 4.115 1.00 89.31 120 ASN A CA 1
ATOM 896 C C . ASN A 1 120 ? 0.179 -15.582 5.085 1.00 89.31 120 ASN A C 1
ATOM 898 O O . ASN A 1 120 ? 1.146 -15.587 5.850 1.00 89.31 120 ASN A O 1
ATOM 902 N N . PRO A 1 121 ? -0.700 -16.595 5.082 1.00 81.44 121 PRO A N 1
ATOM 903 C CA . PRO A 1 121 ? -0.604 -17.705 6.022 1.00 81.44 121 PRO A CA 1
ATOM 904 C C . PRO A 1 121 ? 0.560 -18.654 5.692 1.00 81.44 121 PRO A C 1
ATOM 906 O O . PRO A 1 121 ? 0.825 -18.966 4.532 1.00 81.44 121 PRO A O 1
ATOM 909 N N . GLY A 1 122 ? 1.189 -19.214 6.730 1.00 70.19 122 GLY A N 1
ATOM 910 C CA . GLY A 1 122 ? 2.089 -20.372 6.619 1.00 70.19 122 GLY A CA 1
ATOM 911 C C . GLY A 1 122 ? 3.385 -20.141 5.828 1.00 70.19 122 GLY A C 1
ATOM 912 O O . GLY A 1 122 ? 3.941 -19.052 5.824 1.00 70.19 122 GLY A O 1
ATOM 913 N N . GLU A 1 123 ? 3.896 -21.196 5.186 1.00 65.00 123 GLU A N 1
ATOM 914 C CA . GLU A 1 123 ? 5.103 -21.174 4.342 1.00 65.00 123 GLU A CA 1
ATOM 915 C C . GLU A 1 123 ? 4.733 -21.442 2.872 1.00 65.00 123 GLU A C 1
ATOM 917 O O . GLU A 1 123 ? 5.114 -22.454 2.284 1.00 65.00 123 GLU A O 1
ATOM 922 N N . VAL A 1 124 ? 3.924 -20.573 2.262 1.00 61.59 124 VAL A N 1
ATOM 923 C CA . VAL A 1 124 ? 3.603 -20.705 0.832 1.00 61.59 124 VAL A CA 1
ATOM 924 C C . VAL A 1 124 ? 4.770 -20.182 -0.014 1.00 61.59 124 VAL A C 1
ATOM 926 O O . VAL A 1 124 ? 5.216 -19.048 0.148 1.00 61.59 124 VAL A O 1
ATOM 929 N N . ALA A 1 125 ? 5.274 -21.001 -0.940 1.00 61.56 125 ALA A N 1
ATOM 930 C CA . ALA A 1 125 ? 6.226 -20.560 -1.961 1.00 61.56 125 ALA A CA 1
ATOM 931 C C . ALA A 1 125 ? 5.474 -19.830 -3.089 1.00 61.56 125 ALA A C 1
ATOM 933 O O . ALA A 1 125 ? 5.205 -20.410 -4.138 1.00 61.56 125 ALA A O 1
ATOM 934 N N . GLU A 1 126 ? 5.087 -18.577 -2.851 1.00 62.00 126 GLU A N 1
ATOM 935 C CA . GLU A 1 126 ? 4.205 -17.827 -3.763 1.00 62.00 126 GLU A CA 1
ATOM 936 C C . GLU A 1 126 ? 4.904 -17.325 -5.033 1.00 62.00 126 GLU A C 1
ATOM 938 O O . GLU A 1 126 ? 4.288 -17.277 -6.092 1.00 62.00 126 GLU A O 1
ATOM 943 N N . LEU A 1 127 ? 6.196 -16.998 -4.950 1.00 67.44 127 LEU A N 1
ATOM 944 C CA . LEU A 1 127 ? 6.950 -16.351 -6.035 1.00 67.44 127 LEU A CA 1
ATOM 945 C C . LEU A 1 127 ? 8.061 -17.245 -6.619 1.00 67.44 127 LEU A C 1
ATOM 947 O O . LEU A 1 127 ? 9.018 -16.764 -7.221 1.00 67.44 127 LEU A O 1
ATOM 951 N N . GLY A 1 128 ? 7.936 -18.565 -6.450 1.00 65.75 128 GLY A N 1
ATOM 952 C CA . GLY A 1 128 ? 8.877 -19.550 -6.987 1.00 65.75 128 GLY A CA 1
ATOM 953 C C . GLY A 1 128 ? 10.068 -19.873 -6.069 1.00 65.75 128 GLY A C 1
ATOM 954 O O . GLY A 1 128 ? 10.136 -19.435 -4.916 1.00 65.75 128 GLY A O 1
ATOM 955 N N . PRO A 1 129 ? 11.009 -20.712 -6.540 1.00 61.44 129 PRO A N 1
ATOM 956 C CA . PRO A 1 129 ? 12.138 -21.151 -5.731 1.00 61.44 129 PRO A CA 1
ATOM 957 C C . PRO A 1 129 ? 13.078 -19.975 -5.424 1.00 61.44 129 PRO A C 1
ATOM 959 O O . PRO A 1 129 ? 13.480 -19.242 -6.322 1.00 61.44 129 PRO A O 1
ATOM 962 N N . ASN A 1 130 ? 13.478 -19.851 -4.155 1.00 67.19 130 ASN A N 1
ATOM 963 C CA . ASN A 1 130 ? 14.410 -18.848 -3.604 1.00 67.19 130 ASN A CA 1
ATOM 964 C C . ASN A 1 130 ? 13.852 -17.447 -3.306 1.00 67.19 130 ASN A C 1
ATOM 966 O O . ASN A 1 130 ? 14.587 -16.641 -2.739 1.00 67.19 130 ASN A O 1
ATOM 970 N N . VAL A 1 131 ? 12.575 -17.163 -3.578 1.00 71.94 131 VAL A N 1
ATOM 971 C CA . VAL A 1 131 ? 11.927 -15.963 -3.028 1.00 71.94 131 VAL A CA 1
ATOM 972 C C . VAL A 1 131 ? 11.346 -16.311 -1.660 1.00 71.94 131 VAL A C 1
ATOM 974 O O . VAL A 1 131 ? 10.522 -17.217 -1.526 1.00 71.94 131 VAL A O 1
ATOM 977 N N . ARG A 1 132 ? 11.829 -15.635 -0.614 1.00 76.31 132 ARG A N 1
ATOM 978 C CA . ARG A 1 132 ? 11.339 -15.792 0.760 1.00 76.31 132 ARG A CA 1
ATOM 979 C C . ARG A 1 132 ? 10.526 -14.559 1.128 1.00 76.31 132 ARG A C 1
ATOM 981 O O . ARG A 1 132 ? 11.082 -13.474 1.260 1.00 76.31 132 ARG A O 1
ATOM 988 N N . LEU A 1 133 ? 9.223 -14.760 1.265 1.00 87.50 133 LEU A N 1
ATOM 989 C CA . LEU A 1 133 ? 8.307 -13.800 1.866 1.00 87.50 133 LEU A CA 1
ATOM 990 C C . LEU A 1 133 ? 8.347 -13.924 3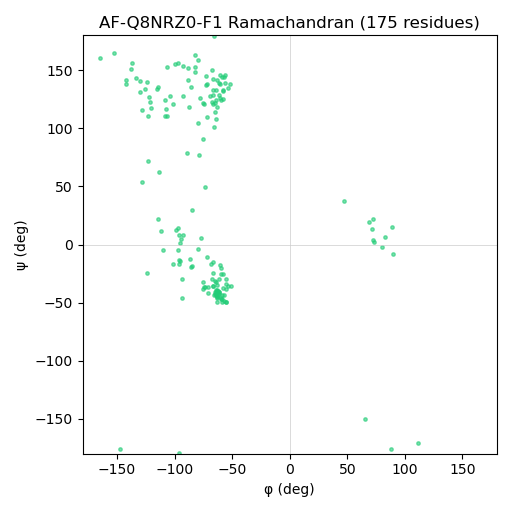.394 1.00 87.50 133 LEU A C 1
ATOM 992 O O . LEU A 1 133 ? 8.779 -14.950 3.925 1.00 87.50 133 LEU A O 1
ATOM 996 N N . ASP A 1 134 ? 7.846 -12.913 4.094 1.00 92.06 134 ASP A N 1
ATOM 997 C CA . ASP A 1 134 ? 7.742 -12.887 5.556 1.00 92.06 134 ASP A CA 1
ATOM 998 C C . ASP A 1 134 ? 6.466 -13.582 6.078 1.00 92.06 134 ASP A C 1
ATOM 1000 O O . ASP A 1 134 ? 5.900 -13.218 7.110 1.00 92.06 134 ASP A O 1
ATOM 1004 N N . ASN A 1 135 ? 5.986 -14.585 5.338 1.00 91.62 135 ASN A N 1
ATOM 1005 C CA . ASN A 1 135 ? 4.690 -15.225 5.547 1.00 91.62 135 ASN A CA 1
ATOM 1006 C C . ASN A 1 135 ? 4.488 -15.684 6.995 1.00 91.62 135 ASN A C 1
ATOM 1008 O O . ASN A 1 135 ? 5.391 -16.226 7.640 1.00 91.62 135 ASN A O 1
ATOM 1012 N N . GLY A 1 136 ? 3.284 -15.460 7.514 1.00 90.31 136 GLY A N 1
ATOM 1013 C CA . GLY A 1 136 ? 2.826 -15.859 8.840 1.00 90.31 136 GLY A CA 1
ATOM 1014 C C . GLY A 1 136 ? 3.431 -15.060 9.991 1.00 90.31 136 GLY A C 1
ATOM 1015 O O . GLY A 1 136 ? 3.171 -15.383 11.151 1.00 90.31 136 GLY A O 1
ATOM 1016 N N . ARG A 1 137 ? 4.252 -14.034 9.728 1.00 94.00 137 ARG A N 1
ATOM 1017 C CA . ARG A 1 137 ? 4.910 -13.304 10.814 1.00 94.00 137 ARG A CA 1
ATOM 1018 C C . ARG A 1 137 ? 3.935 -12.509 11.672 1.00 94.00 137 ARG A C 1
ATOM 1020 O O . ARG A 1 137 ? 4.164 -12.432 12.875 1.00 94.00 137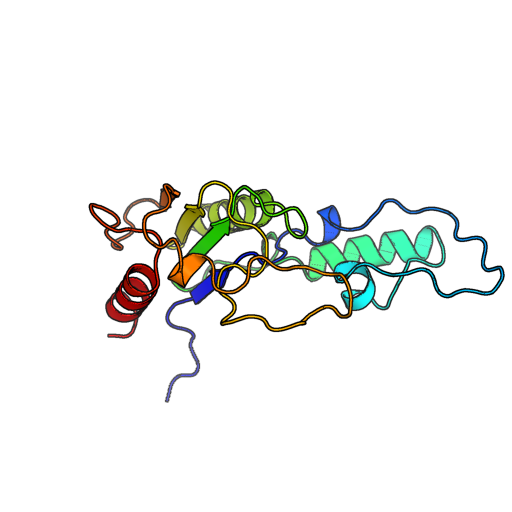 ARG A O 1
ATOM 1027 N N . LEU A 1 138 ? 2.814 -12.029 11.122 1.00 94.44 138 LEU A N 1
ATOM 1028 C CA . LEU A 1 138 ? 1.777 -11.394 11.945 1.00 94.44 138 LEU A CA 1
ATOM 1029 C C . LEU A 1 138 ? 1.237 -12.326 13.036 1.00 94.44 138 LEU A C 1
ATOM 1031 O O . LEU A 1 138 ? 0.966 -11.885 14.147 1.00 94.44 138 LEU A O 1
ATOM 1035 N N . GLU A 1 139 ? 1.097 -13.619 12.733 1.00 92.50 139 GLU A N 1
ATOM 1036 C CA . GLU A 1 139 ? 0.650 -14.623 13.705 1.00 92.50 139 GLU A CA 1
ATOM 1037 C C . GLU A 1 139 ? 1.748 -14.985 14.708 1.00 92.50 139 GLU A C 1
ATOM 1039 O O . GLU A 1 139 ? 1.461 -15.197 15.885 1.00 92.50 139 GLU A O 1
ATOM 1044 N N . ARG A 1 140 ? 3.006 -15.064 14.251 1.00 93.94 140 ARG A N 1
ATOM 1045 C CA . ARG A 1 140 ? 4.153 -15.433 15.097 1.00 93.94 140 ARG A CA 1
ATOM 1046 C C . ARG A 1 140 ? 4.586 -14.315 16.043 1.00 93.94 140 ARG A C 1
ATOM 1048 O O . ARG A 1 140 ? 5.003 -14.597 17.163 1.00 93.94 140 ARG A O 1
ATOM 1055 N N . GLU A 1 141 ? 4.505 -13.066 15.596 1.00 95.44 141 GLU A N 1
ATOM 1056 C CA . GLU A 1 141 ? 5.014 -11.884 16.300 1.00 95.44 141 GLU A CA 1
ATOM 1057 C C . GLU A 1 141 ? 3.941 -10.777 16.430 1.00 95.44 141 GLU A C 1
ATOM 1059 O O . GLU A 1 141 ? 4.194 -9.622 16.072 1.00 95.44 141 GLU A O 1
ATOM 1064 N N . PRO A 1 142 ? 2.747 -11.076 16.983 1.00 93.88 142 PRO A N 1
ATOM 1065 C CA . PRO A 1 142 ? 1.608 -10.150 16.991 1.00 93.88 142 PRO A CA 1
ATOM 1066 C C . PRO A 1 142 ? 1.836 -8.904 17.857 1.00 93.88 142 PRO A C 1
ATOM 1068 O O . PRO A 1 142 ? 1.087 -7.943 17.763 1.00 93.88 142 PRO A O 1
ATOM 1071 N N . GLN A 1 143 ? 2.846 -8.921 18.733 1.00 95.75 143 GLN A N 1
ATOM 1072 C CA . GLN A 1 143 ? 3.175 -7.828 19.656 1.00 95.75 143 GLN A CA 1
ATOM 1073 C C . GLN A 1 143 ? 4.313 -6.932 19.145 1.00 95.75 143 GLN A C 1
ATOM 1075 O O . GLN A 1 143 ? 4.867 -6.149 19.914 1.00 95.75 143 GLN A O 1
ATOM 1080 N N . THR A 1 144 ? 4.695 -7.062 17.873 1.00 97.50 144 THR A N 1
ATOM 1081 C CA . THR A 1 144 ? 5.703 -6.184 17.271 1.00 97.50 144 THR A CA 1
ATOM 1082 C C . THR A 1 144 ? 5.234 -4.735 17.311 1.00 97.50 144 THR A C 1
ATOM 1084 O O . THR A 1 144 ? 4.064 -4.438 17.057 1.00 97.50 144 THR A O 1
ATOM 1087 N N . ASN A 1 145 ? 6.155 -3.827 17.635 1.00 97.62 145 ASN A N 1
ATOM 1088 C CA . ASN A 1 145 ? 5.864 -2.401 17.655 1.00 97.62 145 ASN A CA 1
ATOM 1089 C C . ASN A 1 145 ? 5.353 -1.936 16.288 1.00 97.62 145 ASN A C 1
ATOM 1091 O O . ASN A 1 145 ? 5.830 -2.367 15.236 1.00 97.62 145 ASN A O 1
ATOM 1095 N N . PHE A 1 146 ? 4.418 -0.994 16.308 1.00 97.88 146 PHE A N 1
ATOM 1096 C CA . PHE A 1 146 ? 3.974 -0.307 15.109 1.00 97.88 146 PHE A CA 1
ATOM 1097 C C . PHE A 1 146 ? 3.832 1.187 15.378 1.00 97.88 146 PHE A C 1
ATOM 1099 O O . PHE A 1 146 ? 3.627 1.627 16.510 1.00 97.88 146 PHE A O 1
ATOM 1106 N N . SER A 1 147 ? 3.918 1.968 14.310 1.00 97.88 147 SER A N 1
ATOM 1107 C CA . SER A 1 147 ? 3.467 3.358 14.300 1.00 97.88 147 SER A CA 1
ATOM 1108 C C . SER A 1 147 ? 2.175 3.460 13.501 1.00 97.88 147 SER A C 1
ATOM 1110 O O . SER A 1 147 ? 1.928 2.640 12.614 1.00 97.88 147 SER A O 1
ATOM 1112 N N . ALA A 1 148 ? 1.336 4.445 13.814 1.00 97.88 148 ALA A N 1
ATOM 1113 C CA . ALA A 1 148 ? 0.084 4.633 13.101 1.00 97.88 148 ALA A CA 1
ATOM 1114 C C . ALA A 1 148 ? -0.224 6.096 12.793 1.00 97.88 148 ALA A C 1
ATOM 1116 O O . ALA A 1 148 ? 0.160 7.003 13.532 1.00 97.88 148 ALA A O 1
ATOM 1117 N N . GLN A 1 149 ? -0.947 6.300 11.696 1.00 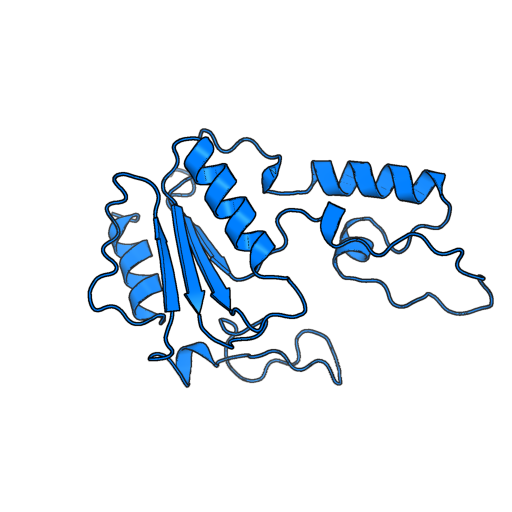98.12 149 GLN A N 1
ATOM 1118 C CA . GLN A 1 149 ? -1.506 7.582 11.277 1.00 98.12 149 GLN A CA 1
ATOM 1119 C C . GLN A 1 149 ? -2.988 7.386 10.961 1.00 98.12 149 GLN A C 1
ATOM 1121 O O . GLN A 1 149 ? -3.379 6.362 10.398 1.00 98.12 149 GLN A O 1
ATOM 1126 N N . GLN A 1 150 ? -3.830 8.351 11.325 1.00 97.88 150 GLN A N 1
ATOM 1127 C CA . GLN A 1 150 ? -5.269 8.278 11.085 1.00 97.88 150 GLN A CA 1
ATOM 1128 C C . GLN A 1 150 ? -5.793 9.586 10.506 1.00 97.88 150 GLN A C 1
ATOM 1130 O O . GLN A 1 150 ? -5.372 10.674 10.900 1.00 97.88 150 GLN A O 1
ATOM 1135 N N . SER A 1 151 ? -6.760 9.472 9.595 1.00 98.06 151 SER A N 1
ATOM 1136 C CA . SER A 1 151 ? -7.553 10.609 9.133 1.00 98.06 151 SER A CA 1
ATOM 1137 C C . SER A 1 151 ? -8.227 11.321 10.321 1.00 98.06 151 SER A C 1
ATOM 1139 O O . SER A 1 151 ? -8.679 10.641 11.248 1.00 98.06 151 SER A O 1
ATOM 1141 N N . PRO A 1 152 ? -8.404 12.653 10.290 1.00 96.44 152 PRO A N 1
ATOM 1142 C CA . PRO A 1 152 ? -9.150 13.365 11.326 1.00 96.44 152 PRO A CA 1
ATOM 1143 C C . PRO A 1 152 ? -10.554 12.780 11.548 1.00 96.44 152 PRO A C 1
ATOM 1145 O O . PRO A 1 152 ? -11.273 12.494 10.591 1.00 96.44 152 PRO A O 1
ATOM 1148 N N . GLY A 1 153 ? -10.947 12.597 12.813 1.00 94.31 153 GLY A N 1
ATOM 1149 C CA . GLY A 1 153 ? -12.266 12.062 13.175 1.00 94.31 153 GLY A CA 1
ATOM 1150 C C . GLY A 1 153 ? -12.486 10.586 12.818 1.00 94.31 153 GLY A C 1
ATOM 1151 O O . GLY A 1 153 ? -13.637 10.157 12.716 1.00 94.31 153 GLY A O 1
ATOM 1152 N N . ASN A 1 154 ? -11.419 9.807 12.596 1.00 95.94 154 ASN A N 1
ATOM 1153 C CA . ASN A 1 154 ? -11.536 8.363 12.394 1.00 95.94 154 ASN A CA 1
ATOM 1154 C C . ASN A 1 154 ? -12.070 7.685 13.678 1.00 95.94 154 ASN A C 1
ATOM 1156 O O . ASN A 1 154 ? -11.457 7.858 14.728 1.00 95.94 154 ASN A O 1
ATOM 1160 N N . PRO A 1 155 ? -13.181 6.923 13.624 1.00 95.56 155 PRO A N 1
ATOM 1161 C CA . PRO A 1 155 ? -13.754 6.262 14.799 1.00 95.56 155 PRO A CA 1
ATOM 1162 C C . PRO A 1 155 ? -13.039 4.958 15.191 1.00 95.56 155 PRO A C 1
ATOM 1164 O O . PRO A 1 155 ? -13.448 4.307 16.151 1.00 95.56 155 PRO A O 1
ATOM 1167 N N . PHE A 1 156 ? -12.042 4.511 14.422 1.00 96.62 156 PHE A N 1
ATOM 1168 C CA . PHE A 1 156 ? -11.321 3.277 14.710 1.00 96.62 156 PHE A CA 1
ATOM 1169 C C . PHE A 1 156 ? -10.274 3.493 15.812 1.00 96.62 156 PHE A C 1
ATOM 1171 O O . PHE A 1 156 ? -9.218 4.070 15.575 1.00 96.62 156 PHE A O 1
ATOM 1178 N N . GLU A 1 157 ? -10.568 3.019 17.021 1.00 93.38 157 GLU A N 1
ATOM 1179 C CA . GLU A 1 157 ? -9.695 3.168 18.190 1.00 93.38 157 GLU A CA 1
ATOM 1180 C C . GLU A 1 157 ? -8.483 2.228 18.132 1.00 93.38 157 GLU A C 1
ATOM 1182 O O . GLU A 1 157 ? -8.637 1.006 18.115 1.00 93.38 157 GLU A O 1
ATOM 1187 N N . LEU A 1 158 ? -7.275 2.800 18.162 1.00 90.31 158 LEU A N 1
ATOM 1188 C CA . LEU A 1 158 ? -6.009 2.052 18.158 1.00 90.31 158 LEU A CA 1
ATOM 1189 C C . LEU A 1 158 ? -5.417 1.827 19.556 1.00 90.31 158 LEU A C 1
ATOM 1191 O O . LEU A 1 158 ? -4.493 1.028 19.717 1.00 90.31 158 LEU A O 1
ATOM 1195 N N . GLN A 1 159 ? -5.918 2.532 20.573 1.00 86.88 159 GLN A N 1
ATOM 1196 C CA . GLN A 1 159 ? -5.336 2.506 21.911 1.00 86.88 159 GLN A CA 1
ATOM 1197 C C . GLN A 1 159 ? -5.365 1.091 22.509 1.00 86.88 159 GLN A C 1
ATOM 1199 O O . GLN A 1 159 ? -6.418 0.464 22.625 1.00 86.88 159 GLN A O 1
ATOM 1204 N N . GLY A 1 160 ? -4.195 0.611 22.939 1.00 85.88 160 GLY A N 1
ATOM 1205 C CA . GLY A 1 160 ? -4.047 -0.704 23.569 1.00 85.88 160 GLY A CA 1
ATOM 1206 C C . GLY A 1 160 ? -4.205 -1.892 22.615 1.00 85.88 160 GLY A C 1
ATOM 1207 O O . GLY A 1 160 ? -4.361 -3.016 23.091 1.00 85.88 160 GLY A O 1
ATOM 1208 N N . LEU A 1 161 ? -4.190 -1.662 21.298 1.00 90.69 161 LEU A N 1
ATOM 1209 C CA . LEU A 1 161 ? -4.135 -2.730 20.304 1.00 90.69 161 LEU A CA 1
ATOM 1210 C C . LEU A 1 161 ? -2.693 -3.115 19.983 1.00 90.69 161 LEU A C 1
ATOM 1212 O O . LEU A 1 161 ? -1.788 -2.285 20.035 1.00 90.69 161 LEU A O 1
ATOM 1216 N N . ALA A 1 162 ? -2.518 -4.370 19.587 1.00 94.62 162 ALA A N 1
ATOM 1217 C CA . ALA A 1 162 ? -1.334 -4.842 18.891 1.00 94.62 162 ALA A CA 1
ATOM 1218 C C . ALA A 1 162 ? -1.635 -4.908 17.384 1.00 94.62 162 ALA A C 1
ATOM 1220 O O . ALA A 1 162 ? -2.800 -5.020 16.996 1.00 94.62 162 ALA A O 1
ATOM 1221 N N . ALA A 1 163 ? -0.614 -4.815 16.531 1.00 94.88 163 ALA A N 1
ATOM 1222 C CA . ALA A 1 163 ? -0.801 -5.013 15.098 1.00 94.88 163 ALA A CA 1
ATOM 1223 C C . ALA A 1 163 ? -0.961 -6.515 14.823 1.00 94.88 163 ALA A C 1
ATOM 1225 O O . ALA A 1 163 ? 0.021 -7.228 14.646 1.00 94.88 163 ALA A O 1
ATOM 1226 N N . ASP A 1 164 ? -2.205 -6.996 14.838 1.00 95.56 164 ASP A N 1
ATOM 1227 C CA . ASP A 1 164 ? -2.545 -8.414 14.727 1.00 95.56 164 ASP A CA 1
ATOM 1228 C C . ASP A 1 164 ? -3.890 -8.653 14.005 1.00 95.56 164 ASP A C 1
ATOM 1230 O O . ASP A 1 164 ? -4.559 -7.738 13.514 1.00 95.56 164 ASP A O 1
ATOM 1234 N N . HIS A 1 165 ? -4.313 -9.917 13.939 1.00 94.88 165 HIS A N 1
ATOM 1235 C CA . HIS A 1 165 ? -5.591 -10.305 13.338 1.00 94.88 165 HIS A CA 1
ATOM 1236 C C . HIS A 1 165 ? -6.821 -9.796 14.108 1.00 94.88 165 HIS A C 1
ATOM 1238 O O . HIS A 1 165 ? -7.893 -9.634 13.519 1.00 94.88 165 HIS A O 1
ATOM 1244 N N . GLU A 1 166 ? -6.700 -9.523 15.409 1.00 95.69 166 GLU A N 1
ATOM 1245 C CA . GLU A 1 166 ? -7.795 -8.971 16.205 1.00 95.69 166 GLU A CA 1
ATOM 1246 C C . GLU A 1 166 ? -8.014 -7.489 15.868 1.00 95.69 166 GLU A C 1
ATOM 1248 O O . GLU A 1 166 ? -9.166 -7.067 15.748 1.00 95.69 166 GLU A O 1
ATOM 1253 N N . MET A 1 167 ? -6.955 -6.714 15.601 1.00 97.00 167 MET A N 1
ATOM 1254 C CA . MET A 1 167 ? -7.073 -5.362 15.034 1.00 97.00 167 MET A CA 1
ATOM 1255 C C . MET A 1 167 ? -7.867 -5.377 13.717 1.00 97.00 167 MET A C 1
ATOM 1257 O O . MET A 1 167 ? -8.838 -4.626 13.575 1.00 97.00 167 MET A O 1
ATOM 1261 N N . ILE A 1 168 ? -7.519 -6.275 12.787 1.00 96.88 168 ILE A N 1
ATOM 1262 C CA . ILE A 1 168 ? -8.223 -6.434 11.501 1.00 96.88 168 ILE A CA 1
ATOM 1263 C C . ILE A 1 168 ? -9.704 -6.776 11.731 1.00 96.88 168 ILE A C 1
ATOM 1265 O O . ILE A 1 168 ? -10.606 -6.160 11.155 1.00 96.88 168 ILE A O 1
ATOM 1269 N N . LYS A 1 169 ? -9.988 -7.727 12.625 1.00 96.38 169 LYS A N 1
ATOM 1270 C CA . LYS A 1 169 ? -11.358 -8.132 12.961 1.00 96.38 169 LYS A CA 1
ATOM 1271 C C . LYS A 1 169 ? -12.170 -6.997 13.587 1.00 96.38 169 LYS A C 1
ATOM 1273 O O . LYS A 1 169 ? -13.355 -6.847 13.272 1.00 96.38 169 LYS A O 1
ATOM 1278 N N . ARG A 1 170 ? -11.565 -6.185 14.458 1.00 96.69 170 ARG A N 1
ATOM 1279 C CA . ARG A 1 170 ? -12.215 -5.012 15.064 1.00 96.69 170 ARG A CA 1
ATOM 1280 C C . ARG A 1 170 ? -12.557 -3.957 14.023 1.00 96.69 170 ARG A C 1
ATOM 1282 O O . ARG A 1 170 ? -13.667 -3.427 14.066 1.00 96.69 170 ARG A O 1
ATOM 1289 N N . PHE A 1 171 ? -11.664 -3.714 13.066 1.00 97.88 171 PHE A N 1
ATOM 1290 C CA . PHE A 1 171 ? -11.921 -2.805 11.951 1.00 97.88 171 PHE A CA 1
ATOM 1291 C C . PHE A 1 171 ? -13.144 -3.250 11.138 1.00 97.88 171 PHE A C 1
ATOM 1293 O O . PHE A 1 171 ? -14.089 -2.481 10.954 1.00 97.88 171 PHE A O 1
ATOM 1300 N N . PHE A 1 172 ? -13.205 -4.527 10.749 1.00 97.88 172 PHE A N 1
ATOM 1301 C CA . PHE A 1 172 ? -14.383 -5.064 10.063 1.00 97.88 172 PHE A CA 1
ATOM 1302 C C . PHE A 1 172 ? -15.653 -4.985 10.924 1.00 97.88 172 PHE A C 1
ATOM 1304 O O . PHE A 1 172 ? -16.707 -4.572 10.443 1.00 97.88 172 PHE A O 1
ATOM 1311 N N . THR A 1 173 ? -15.559 -5.311 12.214 1.00 97.06 173 THR A N 1
ATOM 1312 C CA . THR A 1 173 ? -16.692 -5.254 13.156 1.00 97.06 173 THR A CA 1
ATOM 1313 C C . THR A 1 173 ? -17.258 -3.841 13.319 1.00 97.06 173 THR A C 1
ATOM 1315 O O . THR A 1 173 ? -18.449 -3.687 13.601 1.00 97.06 173 THR A O 1
ATOM 1318 N N . LEU A 1 174 ? -16.429 -2.808 13.166 1.00 96.69 174 LEU A N 1
ATOM 1319 C CA . LEU A 1 174 ? -16.856 -1.413 13.212 1.00 96.69 174 LEU A CA 1
ATOM 1320 C C . LEU A 1 174 ? -17.671 -1.024 11.968 1.00 96.69 174 LEU A C 1
ATOM 1322 O O . LEU A 1 174 ? -18.690 -0.350 12.094 1.00 96.69 174 LEU A O 1
ATOM 1326 N N . HIS A 1 175 ? -17.251 -1.464 10.779 1.00 96.44 175 HIS A N 1
ATOM 1327 C CA . HIS A 1 175 ? -17.781 -0.951 9.509 1.00 96.44 175 HIS A CA 1
ATOM 1328 C C . HIS A 1 175 ? -18.826 -1.846 8.817 1.00 96.44 175 HIS A C 1
ATOM 1330 O O . HIS A 1 175 ? -19.572 -1.366 7.954 1.00 96.44 175 HIS A O 1
ATOM 1336 N N . LEU A 1 176 ? -18.920 -3.125 9.197 1.00 94.06 176 LEU A N 1
ATOM 1337 C CA . LEU A 1 176 ? -19.855 -4.097 8.609 1.00 94.06 176 LEU A CA 1
ATOM 1338 C C . LEU A 1 176 ? -21.208 -4.212 9.332 1.00 94.06 176 LEU A C 1
ATOM 1340 O O . LEU A 1 176 ? -21.989 -5.103 9.003 1.00 94.06 176 LEU A O 1
ATOM 1344 N N . ARG A 1 177 ? -21.496 -3.333 10.296 1.00 80.94 177 ARG A N 1
ATOM 1345 C CA . ARG A 1 177 ? -22.798 -3.298 10.985 1.00 80.94 177 ARG A CA 1
ATOM 1346 C C . ARG A 1 177 ? -23.933 -2.779 10.104 1.00 80.94 177 ARG A C 1
ATOM 1348 O O . ARG A 1 177 ? -23.676 -1.964 9.182 1.00 80.94 177 ARG A O 1
#

Radius of gyration: 18.22 Å; Cα contacts (8 Å, |Δi|>4): 281; chains: 1; bounding box: 49×36×51 Å

Solvent-accessible surface area (backbone atoms only — not comparable to full-atom values): 10443 Å² total; per-residue (Å²): 135,83,88,74,74,59,59,46,82,46,68,67,56,81,19,54,42,51,78,70,55,74,81,92,62,89,74,78,81,78,86,64,86,73,89,62,53,75,70,28,50,75,65,78,37,70,63,87,44,72,70,50,37,55,50,42,43,52,51,23,48,75,68,14,60,58,72,50,89,42,79,78,52,44,43,35,42,36,44,32,24,68,44,19,83,84,48,54,47,65,28,54,53,47,41,40,51,44,33,36,74,4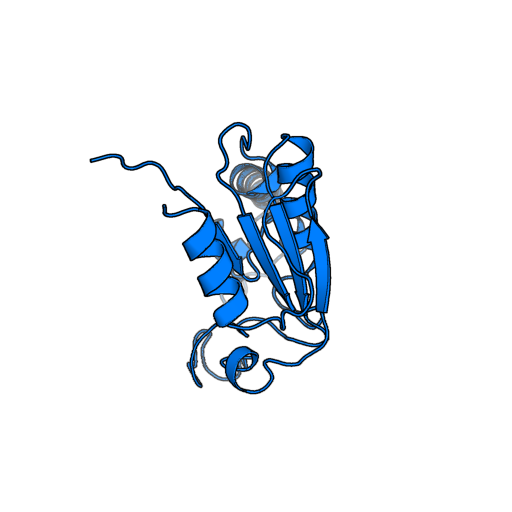8,73,27,45,29,35,38,37,40,31,65,68,34,31,47,51,25,85,39,72,57,89,71,69,83,75,45,90,89,52,81,65,34,38,28,39,38,78,76,49,31,77,48,59,65,50,74,51,66,27,89,89,55,85,77,82,64,83,94,64,48,67,33,73,63,50,56,50,49,55,48,63,68,52,73,111

Nearest PDB structures (foldseek):
  7c72-assembly1_A  TM=7.476E-01  e=3.628E-04  Mycobacterium tuberculosis
  3azq-assembly1_A  TM=7.158E-01  e=2.351E-04  Streptomyces morookaense
  6xyc-assembly1_A  TM=7.479E-01  e=1.178E-03  metagenome
  4bzw-assembly1_A  TM=6.971E-01  e=3.791E-02  Lactiplantibacillus plantarum WCFS1
  4q1v-assembly1_B  TM=7.132E-01  e=4.034E-02  Bacteroides ovatus ATCC 8483

Organism: Corynebacterium glutamicum (strain ATCC 13032 / DSM 20300 / JCM 1318 / BCRC 11384 / CCUG 27702 / LMG 3730 / NBRC 12168 / NCIMB 10025 / NRRL B-2784 / 534) (NCBI:txid196627)

Sequence (177 aa):
MSSHVRCVMEGYGPTQIEKLLPAYTQVNTAGNNPATTPEQDLLGGAATSPENYDHQLQYAVDASPVHQNAAQAPPFLIMHGTGDRMVPPEQSAALHTHLVQAGRQSTLVLIEGFGHGFLNPGEVAELGPNVRLDNGRLEREPQTNFSAQQSPGNPFELQGLAADHEMIKRFFTLHLR

Secondary structure (DSSP, 8-state):
-------EEEES--S-GGGTSPPP-----SS-PPPPPHHHHHTTSS-SSHHHHHHHHHHHHHH-GGGS--TT---EEEEEETT-SSS-THHHHHHHHHHHHTT--EEEEEETT--TTTTS-TT--TT-TT----TTHHHH-T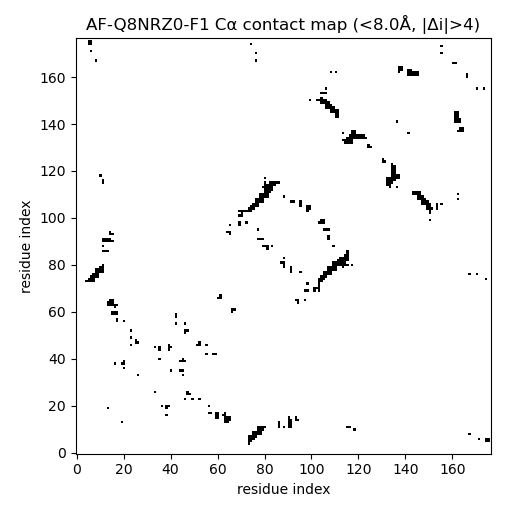T--EEEEE-TT-----TT--SSHHHHHHHHHHH--

Mean predicted aligned error: 5.08 Å

pLDDT: mean 91.28, std 11.58, range [47.84, 98.81]

InterPro domains:
  IPR029058 Alpha/Beta hydrolase fold [G3DSA:3.40.50.1820] (2-127)
  IPR029058 Alpha/Beta hydrolase fold [SSF53474] (52-125)
  IPR049492 BD-FAE-like domain [PF20434] (3-99)

Foldseek 3Di:
DDPDDQEDEAELDAQQLLVLDDDDDAPPPPPDQDDFAPSQVVLVHHQNDPVSNVVSSVVSCVPHNLNDDLLPPHAYEYEYECQEPSRHCVRVVSNQVSNLVSVYKYKYKYFYNAYAQCDAADFDPPPDPPDGHNHVNCVVPQQTDIDMDIRPPHPQDPPPGTNHVVSVVSVCVVRVD